Protein AF-A0A954Q0Z5-F1 (afdb_monomer)

Secondary structure (DSSP, 8-state):
---GGGS-HHHHHHHHHHHHHHHHHHHHHHHHHHHHHHHHHHHHHHHHHHHHHHHHHHHS--S------TTSPP----S-HHHHHHHHHHHHHHHHHHT--------------SPPTTSPP-----PPPHHHHEETTTEEPPPPPGGGS-------PPPPP----------EE-SS-GGG-EE-PPPPPPSSTT--S-HHHHHHHHIIIIIS---HHHHHHHHHTTT----HHHHHHHHHHHHHHHTTHHHHHHHHHHHHTT--

pLDDT: mean 81.32, std 13.27, range [44.66, 97.31]

Structure (mmCIF, N/CA/C/O backbone):
data_AF-A0A954Q0Z5-F1
#
_entry.id   AF-A0A954Q0Z5-F1
#
loop_
_atom_site.group_PDB
_atom_site.id
_atom_site.type_symbol
_atom_site.label_atom_id
_atom_site.label_alt_id
_atom_site.label_comp_id
_atom_site.label_asym_id
_atom_site.label_entity_id
_atom_site.label_seq_id
_atom_site.pdbx_PDB_ins_code
_atom_site.Cartn_x
_atom_site.Cartn_y
_atom_site.Cartn_z
_atom_site.occupancy
_atom_site.B_iso_or_equiv
_atom_site.auth_seq_id
_atom_site.auth_comp_id
_atom_site.auth_asym_id
_atom_site.auth_atom_id
_atom_site.pdbx_PDB_model_num
ATOM 1 N N . MET A 1 1 ? -46.431 0.137 89.970 1.00 46.44 1 MET A N 1
ATOM 2 C CA . MET A 1 1 ? -46.966 1.422 89.475 1.00 46.44 1 MET A CA 1
ATOM 3 C C . MET A 1 1 ? -47.945 1.911 90.521 1.00 46.44 1 MET A C 1
ATOM 5 O O . MET A 1 1 ? -48.854 1.167 90.852 1.00 46.44 1 MET A O 1
ATOM 9 N N . SER A 1 2 ? -47.680 3.059 91.136 1.00 52.06 2 SER A N 1
ATOM 10 C CA . SER A 1 2 ? -48.521 3.611 92.204 1.00 52.06 2 SER A CA 1
ATOM 11 C C . SER A 1 2 ? -49.832 4.137 91.615 1.00 52.06 2 SER A C 1
ATOM 13 O O . SER A 1 2 ? -49.794 4.813 90.587 1.00 52.06 2 SER A O 1
ATOM 15 N N . ASP A 1 3 ? -50.970 3.839 92.246 1.00 57.88 3 ASP A N 1
ATOM 16 C CA . ASP A 1 3 ? -52.286 4.293 91.782 1.00 57.88 3 ASP A CA 1
ATOM 17 C C . ASP A 1 3 ? -52.347 5.832 91.687 1.00 57.88 3 ASP A C 1
ATOM 19 O O . ASP A 1 3 ? -52.078 6.519 92.681 1.00 57.88 3 ASP A O 1
ATOM 23 N N . PRO A 1 4 ? -52.745 6.408 90.533 1.00 59.94 4 PRO A N 1
ATOM 24 C CA . PRO A 1 4 ? -52.727 7.857 90.299 1.00 59.94 4 PRO A CA 1
ATOM 25 C C . PRO A 1 4 ? -53.706 8.640 91.190 1.00 59.94 4 PRO A C 1
ATOM 27 O O . PRO A 1 4 ? -53.602 9.858 91.298 1.00 59.94 4 PRO A O 1
ATOM 30 N N . ALA A 1 5 ? -54.635 7.950 91.860 1.00 62.72 5 ALA A N 1
ATOM 31 C CA . ALA A 1 5 ? -55.682 8.541 92.691 1.00 62.72 5 ALA A CA 1
ATOM 32 C C . ALA A 1 5 ? -55.220 8.989 94.096 1.00 62.72 5 ALA A C 1
ATOM 34 O O . ALA A 1 5 ? -55.977 9.664 94.788 1.00 62.72 5 ALA A O 1
ATOM 35 N N . LYS A 1 6 ? -54.004 8.625 94.540 1.00 62.84 6 LYS A N 1
ATOM 36 C CA . LYS A 1 6 ? -53.485 8.922 95.899 1.00 62.84 6 LYS A CA 1
ATOM 37 C C . LYS A 1 6 ? -52.344 9.952 95.944 1.00 62.84 6 LYS A C 1
ATOM 39 O O . LYS A 1 6 ? -51.783 10.190 97.010 1.00 62.84 6 LYS A O 1
ATOM 44 N N . LEU A 1 7 ? -51.974 10.546 94.809 1.00 66.56 7 LEU A N 1
ATOM 45 C CA . LEU A 1 7 ? -50.828 11.457 94.686 1.00 66.56 7 LEU A CA 1
ATOM 46 C C . LEU A 1 7 ? -51.264 12.927 94.770 1.00 66.56 7 LEU A C 1
ATOM 48 O O . LEU A 1 7 ? -52.303 13.312 94.234 1.00 66.56 7 LEU A O 1
ATOM 52 N N . SER A 1 8 ? -50.458 13.771 95.421 1.00 75.75 8 SER A N 1
ATOM 53 C CA . SER A 1 8 ? -50.735 15.210 95.496 1.00 75.75 8 SER A CA 1
ATOM 54 C C . SER A 1 8 ? -50.561 15.879 94.122 1.00 75.75 8 SER A C 1
ATOM 56 O O . SER A 1 8 ? -49.784 15.422 93.281 1.00 75.75 8 SER A O 1
ATOM 58 N N . LYS A 1 9 ? -51.249 17.006 93.877 1.00 79.12 9 LYS A N 1
ATOM 59 C CA . LYS A 1 9 ? -51.190 17.749 92.597 1.00 79.12 9 LYS A CA 1
ATOM 60 C C . LYS A 1 9 ? -49.752 18.060 92.143 1.00 79.12 9 LYS A C 1
ATOM 62 O O . LYS A 1 9 ? -49.469 18.052 90.949 1.00 79.12 9 LYS A O 1
ATOM 67 N N . GLN A 1 10 ? -48.846 18.311 93.090 1.00 79.75 10 GLN A N 1
ATOM 68 C CA . GLN A 1 10 ? -47.430 18.580 92.821 1.00 79.75 10 GLN A CA 1
ATOM 69 C C . GLN A 1 10 ? -46.670 17.321 92.376 1.00 79.75 10 GLN A C 1
ATOM 71 O O . GLN A 1 10 ? -45.901 17.386 91.420 1.00 79.75 10 GLN A O 1
ATOM 76 N N . GLN A 1 11 ? -46.941 16.168 92.996 1.00 81.31 11 GLN A N 1
ATOM 77 C CA . GLN A 1 11 ? -46.337 14.884 92.620 1.00 81.31 11 GLN A CA 1
ATOM 78 C C . GLN A 1 11 ? -46.799 14.416 91.232 1.00 81.31 11 GLN A C 1
ATOM 80 O O . GLN A 1 11 ? -46.002 13.885 90.461 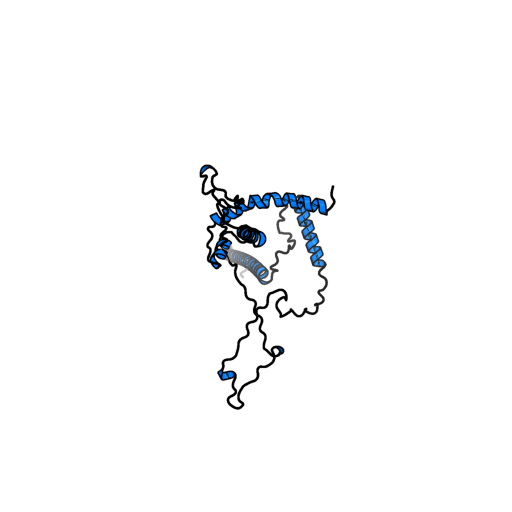1.00 81.31 11 GLN A O 1
ATOM 85 N N . LEU A 1 12 ? -48.066 14.666 90.879 1.00 80.88 12 LEU A N 1
ATOM 86 C CA . LEU A 1 12 ? -48.590 14.394 89.535 1.00 80.88 12 LEU A CA 1
ATOM 87 C C . LEU A 1 12 ? -47.923 15.276 88.468 1.00 80.88 12 LEU A C 1
ATOM 89 O O . LEU A 1 12 ? -47.550 14.776 87.410 1.00 80.88 12 LEU A O 1
ATOM 93 N N . LEU A 1 13 ? -47.717 16.567 88.752 1.00 85.44 13 LEU A N 1
ATOM 94 C CA . LEU A 1 13 ? -47.011 17.484 87.848 1.00 85.44 13 LEU A CA 1
ATOM 95 C C . LEU A 1 13 ? -45.561 17.056 87.598 1.00 85.44 13 LEU A C 1
ATOM 97 O O . LEU A 1 13 ? -45.078 17.157 86.472 1.00 85.44 13 LEU A O 1
ATOM 101 N N . GLU A 1 14 ? -44.864 16.574 88.623 1.00 86.31 14 GLU A N 1
ATOM 102 C CA . GLU A 1 14 ? -43.486 16.098 88.486 1.00 86.31 14 GLU A CA 1
ATOM 103 C C . GLU A 1 14 ? -43.401 14.792 87.678 1.00 86.31 14 GLU A C 1
ATOM 105 O O . GLU A 1 14 ? -42.521 14.643 86.833 1.00 86.31 14 GLU A O 1
ATOM 110 N N . LEU A 1 15 ? -44.359 13.878 87.866 1.00 87.44 15 LEU A N 1
ATOM 111 C CA . LEU A 1 15 ? -44.494 12.660 87.058 1.00 87.44 15 LEU A CA 1
ATOM 112 C C . LEU A 1 15 ? -44.755 12.969 85.581 1.00 87.44 15 LEU A C 1
ATOM 114 O O . LEU A 1 15 ? -44.135 12.361 84.711 1.00 87.44 15 LEU A O 1
ATOM 118 N N . VAL A 1 16 ? -45.636 13.933 85.295 1.00 88.38 16 VAL A N 1
ATOM 119 C CA . VAL A 1 16 ? -45.916 14.381 83.923 1.00 88.38 16 VAL A CA 1
ATOM 120 C C . VAL A 1 16 ? -44.675 15.010 83.290 1.00 88.38 16 VAL A C 1
ATOM 122 O O . VAL A 1 16 ? -44.385 14.729 82.132 1.00 88.38 16 VAL A O 1
ATOM 125 N N . LYS A 1 17 ? -43.894 15.801 84.038 1.00 89.31 17 LYS A N 1
ATOM 126 C CA . LYS A 1 17 ? -42.622 16.355 83.543 1.00 89.31 17 LYS A CA 1
ATOM 127 C C . LYS A 1 17 ? -41.617 15.257 83.193 1.00 89.31 17 LYS A C 1
ATOM 129 O O . LYS A 1 17 ? -41.128 15.250 82.070 1.00 89.31 17 LYS A O 1
ATOM 134 N N . LYS A 1 18 ? -41.405 14.284 84.087 1.00 89.12 18 LYS A N 1
ATOM 135 C CA . LYS A 1 18 ? -40.513 13.136 83.835 1.00 89.12 18 LYS A CA 1
ATOM 136 C C . LYS A 1 18 ? -40.960 12.326 82.618 1.00 89.12 18 LYS A C 1
ATOM 138 O O . LYS A 1 18 ? -40.146 11.987 81.769 1.00 89.12 18 LYS A O 1
ATOM 143 N N . LYS A 1 19 ? -42.267 12.082 82.474 1.00 88.75 19 LYS A N 1
ATOM 144 C CA . LYS A 1 19 ? -42.821 11.387 81.302 1.00 88.75 19 LYS A CA 1
ATOM 145 C C . LYS A 1 19 ? -42.676 12.186 80.008 1.00 88.75 19 LYS A C 1
ATOM 147 O O . LYS A 1 19 ? -42.385 11.595 78.976 1.00 88.75 19 LYS A O 1
ATOM 152 N N . ASN A 1 20 ? -42.835 13.506 80.049 1.00 91.44 20 ASN A N 1
ATOM 153 C CA . ASN A 1 20 ? -42.615 14.363 78.884 1.00 91.44 20 ASN A CA 1
ATOM 154 C C . ASN A 1 20 ? -41.134 14.409 78.480 1.00 91.44 20 ASN A C 1
ATOM 156 O O . ASN A 1 20 ? -40.833 14.440 77.291 1.00 91.44 20 ASN A O 1
ATOM 160 N N . GLU A 1 21 ? -40.216 14.375 79.447 1.00 91.69 21 GLU A N 1
ATOM 161 C CA . GLU A 1 21 ? -38.775 14.265 79.200 1.00 91.69 21 GLU A CA 1
ATOM 162 C C . GLU A 1 21 ? -38.415 12.903 78.583 1.00 91.69 21 GLU A C 1
ATOM 164 O O . GLU A 1 21 ? -37.727 12.864 77.564 1.00 91.69 21 GLU A O 1
ATOM 169 N N . GLU A 1 22 ? -38.949 11.797 79.117 1.00 91.25 22 GLU A N 1
ATOM 170 C CA . GLU A 1 22 ? -38.804 10.448 78.540 1.00 91.25 22 GLU A CA 1
ATOM 171 C C . GLU A 1 22 ? -39.365 10.370 77.107 1.00 91.25 22 GLU A C 1
ATOM 173 O O . GLU A 1 22 ? -38.708 9.846 76.206 1.00 91.25 22 GLU A O 1
ATOM 178 N N . LEU A 1 23 ? -40.552 10.939 76.861 1.00 92.19 23 LEU A N 1
ATOM 179 C CA . LEU A 1 23 ? -41.153 11.006 75.524 1.00 92.19 23 LEU A CA 1
ATOM 180 C C . LEU A 1 23 ? -40.315 11.857 74.565 1.00 92.19 23 LEU A C 1
ATOM 182 O O . LEU A 1 23 ? -40.148 11.487 73.405 1.00 92.19 23 LEU A O 1
ATOM 186 N N . ALA A 1 24 ? -39.755 12.974 75.030 1.00 91.56 24 ALA A N 1
ATOM 187 C CA . ALA A 1 24 ? -38.887 13.814 74.213 1.00 91.56 24 ALA A CA 1
ATOM 188 C C . ALA A 1 24 ? -37.586 13.096 73.822 1.00 91.56 24 ALA A C 1
ATOM 190 O O . ALA A 1 24 ? -37.101 13.293 72.707 1.00 91.56 24 ALA A O 1
ATOM 191 N N . LEU A 1 25 ? -37.028 12.260 74.704 1.00 92.69 25 LEU A N 1
ATOM 192 C CA . LEU A 1 25 ? -35.874 11.413 74.390 1.00 92.69 25 LEU A CA 1
ATOM 193 C C . LEU A 1 25 ? -36.244 10.335 73.361 1.00 92.69 25 LEU A C 1
ATOM 195 O O . LEU A 1 25 ? -35.589 10.247 72.326 1.00 92.69 25 LEU A O 1
ATOM 199 N N . SER A 1 26 ? -37.353 9.622 73.565 1.00 91.00 26 SER A N 1
ATOM 200 C CA . SER A 1 26 ? -37.828 8.600 72.620 1.00 91.00 26 SER A CA 1
ATOM 201 C C . SER A 1 26 ? -38.161 9.179 71.234 1.00 91.00 26 SER A C 1
ATOM 203 O O . SER A 1 26 ? -37.845 8.582 70.206 1.00 91.00 26 SER A O 1
ATOM 205 N N . HIS A 1 27 ? -38.731 10.387 71.163 1.00 92.00 27 HIS A N 1
ATOM 206 C CA . HIS A 1 27 ? -38.967 11.071 69.888 1.00 92.00 27 HIS A CA 1
ATOM 207 C C . HIS A 1 27 ? -37.672 11.469 69.170 1.00 92.00 27 HIS A C 1
ATOM 209 O O . HIS A 1 27 ? -37.639 11.440 67.938 1.00 92.00 27 HIS A O 1
ATOM 215 N N . LYS A 1 28 ? -36.611 11.822 69.909 1.00 92.75 28 LYS A N 1
ATOM 216 C CA . LYS A 1 28 ? -35.287 12.091 69.326 1.00 92.75 28 LYS A CA 1
ATOM 217 C C . LYS A 1 28 ? -34.660 10.816 68.767 1.00 92.75 28 LYS A C 1
ATOM 219 O O . LYS A 1 28 ? -34.148 10.853 67.654 1.00 92.75 28 LYS A O 1
ATOM 224 N N . GLU A 1 29 ? -34.753 9.703 69.489 1.00 93.00 29 GLU A N 1
ATOM 225 C CA . GLU A 1 29 ? -34.278 8.392 69.024 1.00 93.00 29 GLU A CA 1
ATOM 226 C C . GLU A 1 29 ? -35.026 7.947 67.758 1.00 93.00 29 GLU A C 1
ATOM 228 O O . GLU A 1 29 ? -34.404 7.633 66.747 1.00 93.00 29 GLU A O 1
ATOM 233 N N . LEU A 1 30 ? -36.360 8.053 67.745 1.00 93.94 30 LEU A N 1
ATOM 234 C CA . LEU A 1 30 ? -37.178 7.749 66.564 1.00 93.94 30 LEU A CA 1
ATOM 235 C C . LEU A 1 30 ? -36.864 8.650 65.362 1.00 93.94 30 LEU A C 1
ATOM 237 O O . LEU A 1 30 ? -36.993 8.216 64.216 1.00 93.94 30 LEU A O 1
ATOM 241 N N . ALA A 1 31 ? -36.496 9.912 65.589 1.00 93.25 31 ALA A N 1
ATOM 242 C CA . ALA A 1 31 ? -36.069 10.803 64.514 1.00 93.25 31 ALA A CA 1
ATOM 243 C C . ALA A 1 31 ? -34.726 10.345 63.922 1.00 93.25 31 ALA A C 1
ATOM 245 O O . ALA A 1 31 ? -34.614 10.215 62.704 1.00 93.25 31 ALA A O 1
ATOM 246 N N . GLN A 1 32 ? -33.758 10.004 64.778 1.00 94.00 32 GLN A N 1
ATOM 247 C CA . GLN A 1 32 ? -32.459 9.475 64.357 1.00 94.00 32 GLN A CA 1
ATOM 248 C C . GLN A 1 32 ? -32.605 8.162 63.578 1.00 94.00 32 GLN A C 1
ATOM 250 O O . GLN A 1 32 ? -32.023 8.015 62.505 1.00 94.00 32 GLN A O 1
ATOM 255 N N . GLU A 1 33 ? -33.436 7.231 64.052 1.00 94.19 33 GLU A N 1
ATOM 256 C CA . GLU A 1 33 ? -33.701 5.973 63.344 1.00 94.19 33 GLU A CA 1
ATOM 257 C C . GLU A 1 33 ? -34.369 6.190 61.982 1.00 94.19 33 GLU A C 1
ATOM 259 O O . GLU A 1 33 ? -34.062 5.490 61.013 1.00 94.19 33 GLU A O 1
ATOM 264 N N . LYS A 1 34 ? -35.276 7.166 61.866 1.00 95.00 34 LYS A N 1
ATOM 265 C CA . LYS A 1 34 ? -35.899 7.516 60.581 1.00 95.00 34 LYS A CA 1
ATOM 266 C C . LYS A 1 34 ? -34.886 8.080 59.596 1.00 95.00 34 LYS A C 1
ATOM 268 O O . LYS A 1 34 ? -34.942 7.729 58.418 1.00 95.00 34 LYS A O 1
ATOM 273 N N . ASP A 1 35 ? -33.967 8.915 60.062 1.00 94.75 35 ASP A N 1
ATOM 274 C CA . ASP A 1 35 ? -32.922 9.481 59.213 1.00 94.75 35 ASP A CA 1
ATOM 275 C C . ASP A 1 35 ? -31.931 8.402 58.756 1.00 94.75 35 ASP A C 1
ATOM 277 O O . ASP A 1 35 ? -31.594 8.341 57.573 1.00 94.75 35 ASP A O 1
ATOM 281 N N . ILE A 1 36 ? -31.559 7.470 59.639 1.00 95.56 36 ILE A N 1
ATOM 282 C CA . ILE A 1 36 ? -30.731 6.304 59.290 1.00 95.56 36 ILE A CA 1
ATOM 283 C C . ILE A 1 36 ? -31.441 5.418 58.256 1.00 95.56 36 ILE A C 1
ATOM 285 O O . ILE A 1 36 ? -30.837 5.029 57.256 1.00 95.56 36 ILE A O 1
ATOM 289 N N . ASN A 1 37 ? -32.734 5.140 58.440 1.00 96.19 37 ASN A N 1
ATOM 290 C CA . ASN A 1 37 ? -33.518 4.355 57.483 1.00 96.19 37 ASN A CA 1
ATOM 291 C C . ASN A 1 37 ? -33.639 5.039 56.115 1.00 96.19 37 ASN A C 1
ATOM 293 O O . ASN A 1 37 ? -33.575 4.367 55.086 1.00 96.19 37 ASN A O 1
ATOM 297 N N . ARG A 1 38 ? -33.767 6.371 56.078 1.00 95.56 38 ARG A N 1
ATOM 298 C CA . ARG A 1 38 ? -33.753 7.134 54.819 1.00 95.56 38 ARG A CA 1
ATOM 299 C C . ARG A 1 38 ? -32.412 7.005 54.103 1.00 95.56 38 ARG A C 1
ATOM 301 O O . ARG A 1 38 ? -32.394 6.672 52.921 1.00 95.56 38 ARG A O 1
ATOM 308 N N . GLN A 1 39 ? -31.306 7.178 54.824 1.00 95.56 39 GLN A N 1
ATOM 309 C CA . GLN A 1 39 ? -29.960 7.033 54.262 1.00 95.56 39 GLN A CA 1
ATOM 310 C C . GLN A 1 39 ? -29.694 5.611 53.753 1.00 95.56 39 GLN A C 1
ATOM 312 O O . GLN A 1 39 ? -29.085 5.427 52.699 1.00 95.56 39 GLN A O 1
ATOM 317 N N . LEU A 1 40 ? -30.160 4.591 54.478 1.00 96.69 40 LEU A N 1
ATOM 318 C CA . LEU A 1 40 ? -30.073 3.195 54.047 1.00 96.69 40 LEU A CA 1
ATOM 319 C C . LEU A 1 40 ? -30.890 2.942 52.776 1.00 96.69 40 LEU A C 1
ATOM 321 O O . LEU A 1 40 ? -30.384 2.307 51.853 1.00 96.69 40 LEU A O 1
ATOM 325 N N . ALA A 1 41 ? -32.113 3.470 52.693 1.00 96.62 41 ALA A N 1
ATOM 326 C CA . ALA A 1 41 ? -32.957 3.329 51.509 1.00 96.62 41 ALA A CA 1
ATOM 327 C C . ALA A 1 41 ? -32.347 4.013 50.272 1.00 96.62 41 ALA A C 1
ATOM 329 O O . ALA A 1 41 ? -32.413 3.474 49.168 1.00 96.62 41 ALA A O 1
ATOM 330 N N . GLU A 1 42 ? -31.719 5.178 50.444 1.00 96.12 42 GLU A N 1
ATOM 331 C CA . GLU A 1 42 ? -31.001 5.868 49.367 1.00 96.12 42 GLU A CA 1
ATOM 332 C C . GLU A 1 42 ? -29.796 5.064 48.877 1.00 96.12 42 GLU A C 1
ATOM 334 O O . GLU A 1 42 ? -29.655 4.852 47.670 1.00 96.12 42 GLU A O 1
ATOM 339 N N . LYS A 1 43 ? -28.976 4.547 49.800 1.00 96.38 43 LYS A N 1
ATOM 340 C CA . LYS A 1 43 ? -27.844 3.675 49.459 1.00 96.38 43 LYS A CA 1
ATOM 341 C C . LYS A 1 43 ? -28.302 2.407 48.750 1.00 96.38 43 LYS A C 1
ATOM 343 O O . LYS A 1 43 ? -27.683 2.010 47.771 1.00 96.38 43 LYS A O 1
ATOM 348 N N . TYR A 1 44 ? -29.401 1.801 49.197 1.00 97.31 44 TYR A N 1
ATOM 349 C CA . TYR A 1 44 ? -29.956 0.609 48.559 1.00 97.31 44 TYR A CA 1
ATOM 350 C C . TYR A 1 44 ? -30.370 0.886 47.110 1.00 97.31 44 TYR A C 1
ATOM 352 O O . TYR A 1 44 ? -29.985 0.146 46.211 1.00 97.31 44 TYR A O 1
ATOM 360 N N . ARG A 1 45 ? -31.061 2.007 46.857 1.00 96.12 45 ARG A N 1
ATOM 361 C CA . ARG A 1 45 ? -31.427 2.429 45.493 1.00 96.12 45 ARG A CA 1
ATOM 362 C C . ARG A 1 45 ? -30.211 2.709 44.612 1.00 96.12 45 ARG A C 1
ATOM 364 O O . ARG A 1 45 ? -30.261 2.444 43.415 1.00 96.12 45 ARG A O 1
ATOM 371 N N . GLN A 1 46 ? -29.147 3.289 45.167 1.00 95.94 46 GLN A N 1
ATOM 372 C CA . GLN A 1 46 ? -27.900 3.512 44.427 1.00 95.94 46 GLN A CA 1
ATOM 373 C C . GLN A 1 46 ? -27.257 2.177 44.042 1.00 95.94 46 GLN A C 1
ATOM 375 O O . GLN A 1 46 ? -26.970 1.957 42.867 1.00 95.94 46 GLN A O 1
ATOM 380 N N . LEU A 1 47 ? -27.138 1.259 45.003 1.00 96.75 47 LEU A N 1
ATOM 381 C CA . LEU A 1 47 ? -26.551 -0.062 44.790 1.00 96.75 47 LEU A CA 1
ATOM 382 C C . LEU A 1 47 ? -27.348 -0.897 43.778 1.00 96.75 47 LEU A C 1
ATOM 384 O O . LEU A 1 47 ? -26.768 -1.581 42.942 1.00 96.75 47 LEU A O 1
ATOM 388 N N . GLU A 1 48 ? -28.678 -0.821 43.824 1.00 96.25 48 GLU A N 1
ATOM 389 C CA . GLU A 1 48 ? -29.562 -1.507 42.880 1.00 96.25 48 GLU A CA 1
ATOM 390 C C . GLU A 1 48 ? -29.375 -0.987 41.446 1.00 96.25 48 GLU A C 1
ATOM 392 O O . GLU A 1 48 ? -29.278 -1.776 40.504 1.00 96.25 48 GLU A O 1
ATOM 397 N N . LYS A 1 49 ? -29.234 0.335 41.269 1.00 94.06 49 LYS A N 1
ATOM 398 C CA . LYS A 1 49 ? -28.935 0.939 39.961 1.00 94.06 49 LYS A CA 1
ATOM 399 C C . LYS A 1 49 ? -27.576 0.497 39.424 1.00 94.06 49 LYS A C 1
ATOM 401 O O . LYS A 1 49 ? -27.485 0.116 38.258 1.00 94.06 49 LYS A O 1
ATOM 406 N N . GLU A 1 50 ? -26.541 0.526 40.259 1.00 94.62 50 GLU A N 1
ATOM 407 C CA . GLU A 1 50 ? -25.194 0.078 39.884 1.00 94.62 50 GLU A CA 1
ATOM 408 C C . GLU A 1 50 ? -25.180 -1.412 39.524 1.00 94.62 50 GLU A C 1
ATOM 410 O O . GLU A 1 50 ? -24.595 -1.810 38.516 1.00 94.62 50 GLU A O 1
ATOM 415 N N . TYR A 1 51 ? -25.887 -2.239 40.298 1.00 94.94 51 TYR A N 1
ATOM 416 C CA . TYR A 1 51 ? -26.034 -3.663 40.018 1.00 94.94 51 TYR A CA 1
ATOM 417 C C . TYR A 1 51 ? -26.685 -3.909 38.654 1.00 94.94 51 TYR A C 1
ATOM 419 O O . TYR A 1 51 ? -26.163 -4.693 37.862 1.00 94.94 51 TYR A O 1
ATOM 427 N N . LEU A 1 52 ? -27.788 -3.220 38.346 1.00 90.25 52 LEU A N 1
ATOM 428 C CA . LEU A 1 52 ? -28.475 -3.354 37.059 1.00 90.25 52 LEU A CA 1
ATOM 429 C C . LEU A 1 52 ? -27.605 -2.889 35.883 1.00 90.25 52 LEU A C 1
ATOM 431 O O . LEU A 1 52 ? -27.599 -3.543 34.838 1.00 90.25 52 LEU A O 1
ATOM 435 N N . GLN A 1 53 ? -26.838 -1.807 36.051 1.00 87.06 53 GLN A N 1
ATOM 436 C CA . GLN A 1 53 ? -25.881 -1.344 35.041 1.00 87.06 53 GLN A CA 1
ATOM 437 C C . GLN A 1 53 ? -24.801 -2.397 34.773 1.00 87.06 53 GLN A C 1
ATOM 439 O O . GLN A 1 53 ? -24.627 -2.819 33.629 1.00 87.06 53 GLN A O 1
ATOM 444 N N . LEU A 1 54 ? -24.147 -2.906 35.820 1.00 90.94 54 LEU A N 1
ATOM 445 C CA . LEU A 1 54 ? -23.123 -3.948 35.697 1.00 90.94 54 LEU A CA 1
ATOM 446 C C . LEU A 1 54 ? -23.686 -5.255 35.127 1.00 90.94 54 LEU A C 1
ATOM 448 O O . LEU A 1 54 ? -23.020 -5.935 34.343 1.00 90.94 54 LEU A O 1
ATOM 452 N N . PHE A 1 55 ? -24.914 -5.618 35.500 1.00 89.88 55 PHE A N 1
ATOM 453 C CA . PHE A 1 55 ? -25.591 -6.788 34.956 1.00 89.88 55 PHE A CA 1
ATOM 454 C C . PHE A 1 55 ? -25.850 -6.620 33.454 1.00 89.88 55 PHE A C 1
ATOM 456 O O . PHE A 1 55 ? -25.575 -7.539 32.681 1.00 89.88 55 PHE A O 1
ATOM 463 N N . ARG A 1 56 ? -26.291 -5.434 33.015 1.00 82.31 56 ARG A N 1
ATOM 464 C CA . ARG A 1 56 ? -26.469 -5.106 31.592 1.00 82.31 56 ARG A CA 1
ATOM 465 C C . ARG A 1 56 ? -25.140 -5.084 30.833 1.00 82.31 56 ARG A C 1
ATOM 467 O O . ARG A 1 56 ? -25.092 -5.565 29.709 1.00 82.31 56 ARG A O 1
ATOM 474 N N . GLU A 1 57 ? -24.054 -4.603 31.425 1.00 79.81 57 GLU A N 1
ATOM 475 C CA . GLU A 1 57 ? -22.733 -4.623 30.781 1.00 79.81 57 GLU A CA 1
ATOM 476 C C . GLU A 1 57 ? -22.166 -6.041 30.625 1.00 79.81 57 GLU A C 1
ATOM 478 O O . GLU A 1 57 ? -21.605 -6.382 29.579 1.00 79.81 57 GLU A O 1
ATOM 483 N N . LYS A 1 58 ? -22.301 -6.882 31.662 1.00 84.69 58 LYS A N 1
ATOM 484 C CA . LYS A 1 58 ? -21.731 -8.240 31.669 1.00 84.69 58 LYS A CA 1
ATOM 485 C C . LYS A 1 58 ? -22.590 -9.262 30.938 1.00 84.69 58 LYS A C 1
ATOM 487 O O . LYS A 1 58 ? -22.047 -10.112 30.234 1.00 84.69 58 LYS A O 1
ATOM 492 N N . PHE A 1 59 ? -23.904 -9.202 31.132 1.00 82.62 59 PHE A N 1
ATOM 493 C CA . PHE A 1 59 ? -24.855 -10.205 30.649 1.00 82.62 59 PHE A CA 1
ATOM 494 C C . PHE A 1 59 ? -25.852 -9.651 29.628 1.00 82.62 59 PHE A C 1
ATOM 496 O O . PHE A 1 59 ? -26.587 -10.423 29.011 1.00 82.62 59 PHE A O 1
ATOM 503 N N . GLY A 1 60 ? -25.883 -8.334 29.416 1.00 72.50 60 GLY A N 1
ATOM 504 C CA . GLY A 1 60 ? -26.702 -7.731 28.376 1.00 72.50 60 GLY A CA 1
ATOM 505 C C . GLY A 1 60 ? -26.160 -8.019 26.981 1.00 72.50 60 GLY A C 1
ATOM 506 O O . GLY A 1 60 ? -24.974 -8.272 26.748 1.00 72.50 60 GLY A O 1
ATOM 507 N N . ARG A 1 61 ? -27.072 -7.997 26.012 1.00 65.12 61 ARG A N 1
ATOM 508 C CA . ARG A 1 61 ? -26.732 -8.191 24.605 1.00 65.12 61 ARG A CA 1
ATOM 509 C C . ARG A 1 61 ? -25.949 -6.968 24.120 1.00 65.12 61 ARG A C 1
ATOM 511 O O . ARG A 1 61 ? -26.466 -5.861 24.152 1.00 65.12 61 ARG A O 1
ATOM 518 N N . LYS A 1 62 ? -24.722 -7.180 23.633 1.00 63.78 62 LYS A N 1
ATOM 519 C CA . LYS A 1 62 ? -23.844 -6.128 23.074 1.00 63.78 62 LYS A CA 1
ATOM 520 C C . LYS A 1 62 ? -24.293 -5.592 21.708 1.00 63.78 62 LYS A C 1
ATOM 522 O O . LYS A 1 62 ? -23.613 -4.761 21.123 1.00 63.78 62 LYS A O 1
ATOM 527 N N . SER A 1 63 ? -25.388 -6.115 21.165 1.00 60.97 63 SER A N 1
ATOM 528 C CA . SER A 1 63 ? -25.975 -5.622 19.926 1.00 60.97 63 SER A CA 1
ATOM 529 C C . SER A 1 63 ? -26.909 -4.458 20.241 1.00 60.97 63 SER A C 1
ATOM 531 O O . SER A 1 63 ? -27.835 -4.650 21.029 1.00 60.97 63 SER A O 1
ATOM 533 N N . GLU A 1 64 ? -26.740 -3.323 19.564 1.00 52.16 64 GLU A N 1
ATOM 534 C CA . GLU A 1 64 ? -27.692 -2.197 19.498 1.00 52.16 64 GLU A CA 1
ATOM 535 C C . GLU A 1 64 ? -28.987 -2.586 18.753 1.00 52.16 64 GLU A C 1
ATOM 537 O O . GLU A 1 64 ? -29.515 -1.852 17.925 1.00 52.16 64 GLU A O 1
ATOM 542 N N . ARG A 1 65 ? -29.502 -3.797 18.989 1.00 56.34 65 ARG A N 1
ATOM 543 C CA . ARG A 1 65 ? -30.795 -4.207 18.452 1.00 56.34 65 ARG A CA 1
ATOM 544 C C . ARG A 1 65 ? -31.860 -3.520 19.286 1.00 56.34 65 ARG A C 1
ATOM 546 O O . ARG A 1 65 ? -31.922 -3.728 20.497 1.00 56.34 65 ARG A O 1
ATOM 553 N N . TYR A 1 66 ? -32.657 -2.710 18.603 1.00 52.84 66 TYR A N 1
ATOM 554 C CA . TYR A 1 66 ? -33.782 -1.974 19.151 1.00 52.84 66 TYR A CA 1
ATOM 555 C C . TYR A 1 66 ? -34.697 -2.919 19.938 1.00 52.84 66 TYR A C 1
ATOM 557 O O . TYR A 1 66 ? -35.293 -3.844 19.386 1.00 52.84 66 TYR A O 1
ATOM 565 N N . ILE A 1 67 ? -34.771 -2.702 21.246 1.00 56.75 67 ILE A N 1
ATOM 566 C CA . ILE A 1 67 ? -35.838 -3.227 22.089 1.00 56.75 67 ILE A CA 1
ATOM 567 C C . ILE A 1 67 ? -36.704 -2.007 22.357 1.00 56.75 67 ILE A C 1
ATOM 569 O O . ILE A 1 67 ? -36.183 -0.983 22.789 1.00 56.75 67 ILE A O 1
ATOM 573 N N . ALA A 1 68 ? -37.989 -2.091 22.025 1.00 57.50 68 ALA A N 1
ATOM 574 C CA . ALA A 1 68 ? -38.933 -1.011 22.264 1.00 57.50 68 ALA A CA 1
ATOM 575 C C . ALA A 1 68 ? -39.115 -0.825 23.781 1.00 57.50 68 ALA A C 1
ATOM 577 O O . ALA A 1 68 ? -40.011 -1.416 24.379 1.00 57.50 68 ALA A O 1
ATOM 578 N N . ASP A 1 69 ? -38.221 -0.057 24.404 1.00 60.84 69 ASP A N 1
ATOM 579 C CA . ASP A 1 69 ? -38.332 0.351 25.800 1.00 60.84 69 ASP A CA 1
ATOM 580 C C . ASP A 1 69 ? -39.372 1.484 25.891 1.00 60.84 69 ASP A C 1
ATOM 582 O O . ASP A 1 69 ? -39.214 2.505 25.214 1.00 60.84 69 ASP A O 1
ATOM 586 N N . PRO A 1 70 ? -40.440 1.340 26.698 1.00 68.44 70 PRO A N 1
ATOM 587 C CA . PRO A 1 70 ? -41.510 2.337 26.791 1.00 68.44 70 PRO A CA 1
ATOM 588 C C . PRO A 1 70 ? -41.054 3.674 27.401 1.00 68.44 70 PRO A C 1
ATOM 590 O O . PRO A 1 70 ? -41.682 4.696 27.139 1.00 68.44 70 PRO A O 1
ATOM 593 N N . ASP A 1 71 ? -39.947 3.682 28.150 1.00 70.44 71 ASP A N 1
ATOM 594 C CA . ASP A 1 71 ? -39.358 4.887 28.754 1.00 70.44 71 ASP A CA 1
ATOM 595 C C . ASP A 1 71 ? -38.301 5.570 27.860 1.00 70.44 71 ASP A C 1
ATOM 597 O O . ASP A 1 71 ? -37.755 6.618 28.218 1.00 70.44 71 ASP A O 1
ATOM 601 N N . GLN A 1 72 ? -37.973 4.996 26.697 1.00 68.88 72 GLN A N 1
ATOM 602 C CA . GLN A 1 72 ? -37.003 5.585 25.778 1.00 68.88 72 GLN A CA 1
ATOM 603 C C . GLN A 1 72 ? -37.688 6.638 24.896 1.00 68.88 72 GLN A C 1
ATOM 605 O O . GLN A 1 72 ? -38.577 6.313 24.107 1.00 68.88 72 GLN A O 1
ATOM 610 N N . LEU A 1 73 ? -37.251 7.903 24.990 1.00 66.94 73 LEU A N 1
ATOM 611 C CA . LEU A 1 73 ? -37.711 8.952 24.075 1.00 66.94 73 LEU A CA 1
ATOM 612 C C . LEU A 1 73 ? -37.420 8.532 22.630 1.00 66.94 73 LEU A C 1
ATOM 614 O O . LEU A 1 73 ? -36.266 8.325 22.246 1.00 66.94 73 LEU A O 1
ATOM 618 N N . ARG A 1 74 ? -38.479 8.425 21.827 1.00 64.44 74 ARG A N 1
ATOM 619 C CA . ARG A 1 74 ? -38.365 8.258 20.381 1.00 64.44 74 ARG A CA 1
ATOM 620 C C . ARG A 1 74 ? -37.945 9.592 19.774 1.00 64.44 74 ARG A C 1
ATOM 622 O O . ARG A 1 74 ? -38.550 10.622 20.063 1.00 64.44 74 ARG A O 1
ATOM 629 N N . LEU A 1 75 ? -36.902 9.563 18.951 1.00 68.25 75 LEU A N 1
ATOM 630 C CA . LEU A 1 75 ? -36.621 10.656 18.028 1.00 68.25 75 LEU A CA 1
ATOM 631 C C . LEU A 1 75 ? -37.714 10.617 16.959 1.00 68.25 75 LEU A C 1
ATOM 633 O O . LEU A 1 75 ? -37.764 9.681 16.164 1.00 68.25 75 LEU A O 1
ATOM 637 N N . ASP A 1 76 ? -38.627 11.582 17.016 1.00 70.94 76 ASP A N 1
ATOM 638 C CA . ASP A 1 76 ? -39.660 11.770 16.004 1.00 70.94 76 ASP A CA 1
ATOM 639 C C . ASP A 1 76 ? -39.046 12.536 14.828 1.00 70.94 76 ASP A C 1
ATOM 641 O O . ASP A 1 76 ? -38.788 13.738 14.918 1.00 70.94 76 ASP A O 1
ATOM 645 N N . PHE A 1 77 ? -38.727 11.812 13.755 1.00 65.88 77 PHE A N 1
ATOM 646 C CA . PHE A 1 77 ? -38.182 12.387 12.524 1.00 65.88 77 PHE A CA 1
ATOM 647 C C . PHE A 1 77 ? -39.283 12.917 11.581 1.00 65.88 77 PHE A C 1
ATOM 649 O O . PHE A 1 77 ? -38.967 13.389 10.488 1.00 65.88 77 PHE A O 1
ATOM 656 N N . GLY A 1 78 ? -40.554 12.893 12.008 1.00 72.75 78 GLY A N 1
ATOM 657 C CA . GLY A 1 78 ? -41.708 13.285 11.198 1.00 72.75 78 GLY A CA 1
ATOM 658 C C . GLY A 1 78 ? -41.985 12.340 10.021 1.00 72.75 78 GLY A C 1
ATOM 659 O O . GLY A 1 78 ? -41.265 11.368 9.797 1.00 72.75 78 GLY A O 1
ATOM 660 N N . ASP A 1 79 ? -43.017 12.663 9.236 1.00 71.19 79 ASP A N 1
ATOM 661 C CA . ASP A 1 79 ? -43.397 11.941 8.010 1.00 71.19 79 ASP A CA 1
ATOM 662 C C . ASP A 1 79 ? -42.558 12.429 6.815 1.00 71.19 79 ASP A C 1
ATOM 664 O O . ASP A 1 79 ? -43.053 13.080 5.894 1.00 71.19 79 ASP A O 1
ATOM 668 N N . THR A 1 80 ? -41.250 12.197 6.871 1.00 74.25 80 THR A N 1
ATOM 669 C CA . THR A 1 80 ? -40.348 12.429 5.734 1.00 74.25 80 THR A CA 1
ATOM 670 C C . THR A 1 80 ? -40.158 11.132 4.952 1.00 74.25 80 THR A C 1
ATOM 672 O O . THR A 1 80 ? -40.168 10.054 5.546 1.00 74.25 80 THR A O 1
ATOM 675 N N . ASP A 1 81 ? -39.970 11.218 3.632 1.00 70.81 81 ASP A N 1
ATOM 676 C CA . ASP A 1 81 ? -39.774 10.035 2.775 1.00 70.81 81 ASP A CA 1
ATOM 677 C C . ASP A 1 81 ? -38.592 9.169 3.272 1.00 70.81 81 ASP A C 1
ATOM 679 O O . ASP A 1 81 ? -38.692 7.946 3.333 1.00 70.81 81 ASP A O 1
ATOM 683 N N . ASP A 1 82 ? -37.527 9.805 3.779 1.00 69.25 82 ASP A N 1
ATOM 684 C CA . ASP A 1 82 ? -36.368 9.132 4.386 1.00 69.25 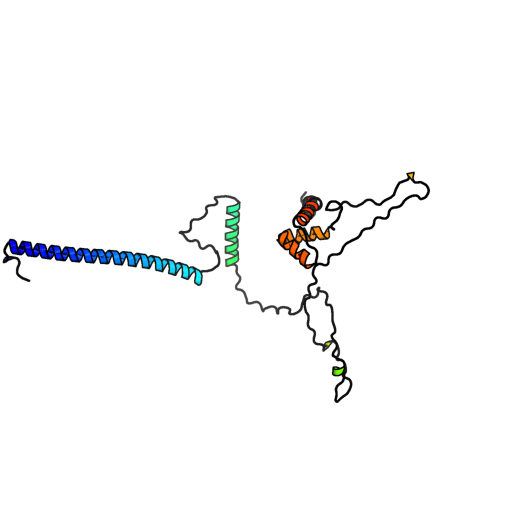82 ASP A CA 1
ATOM 685 C C . ASP A 1 82 ? -36.722 8.329 5.659 1.00 69.25 82 ASP A C 1
ATOM 687 O O . ASP A 1 82 ? -36.087 7.316 5.968 1.00 69.25 82 ASP A O 1
ATOM 691 N N . ALA A 1 83 ? -37.724 8.774 6.427 1.00 66.69 83 ALA A N 1
ATOM 692 C CA . ALA A 1 83 ? -38.185 8.093 7.636 1.00 66.69 83 ALA A CA 1
ATOM 693 C C . ALA A 1 83 ? -39.071 6.881 7.305 1.00 66.69 83 ALA A C 1
ATOM 695 O O . ALA A 1 83 ? -39.003 5.871 8.013 1.00 66.69 83 ALA A O 1
ATOM 696 N N . ALA A 1 84 ? -39.847 6.959 6.218 1.00 69.12 84 ALA A N 1
ATOM 697 C CA . ALA A 1 84 ? -40.621 5.837 5.691 1.00 69.12 84 ALA A CA 1
ATOM 698 C C . ALA A 1 84 ? -39.699 4.724 5.164 1.00 69.12 84 ALA A C 1
ATOM 700 O O . ALA A 1 84 ? -39.832 3.577 5.589 1.00 69.12 84 ALA A O 1
ATOM 701 N N . ASP A 1 85 ? -38.678 5.079 4.376 1.00 71.31 85 ASP A N 1
ATOM 702 C CA . ASP A 1 85 ? -37.670 4.131 3.879 1.00 71.31 85 ASP A CA 1
ATOM 703 C C . ASP A 1 85 ? -36.910 3.438 5.027 1.00 71.31 85 ASP A C 1
ATOM 705 O O . ASP A 1 85 ? -36.633 2.235 4.986 1.00 71.31 85 ASP A O 1
ATOM 709 N N . CYS A 1 86 ? -36.596 4.173 6.102 1.00 64.62 86 CYS A N 1
ATOM 710 C CA . CYS A 1 86 ? -35.961 3.590 7.285 1.00 64.62 86 CYS A CA 1
ATOM 711 C C . CYS A 1 86 ? -36.886 2.622 8.039 1.00 64.62 86 CYS A C 1
ATOM 713 O O . CYS A 1 86 ? -36.404 1.613 8.559 1.00 64.62 86 CYS A O 1
ATOM 715 N N . ALA A 1 87 ? -38.188 2.916 8.127 1.00 68.25 87 ALA A N 1
ATOM 716 C CA . ALA A 1 87 ? -39.172 2.032 8.752 1.00 68.25 87 ALA A CA 1
ATOM 717 C C . ALA A 1 87 ? -39.373 0.741 7.944 1.00 68.25 87 ALA A C 1
ATOM 719 O O . ALA A 1 87 ? -39.385 -0.345 8.533 1.00 68.25 87 ALA A O 1
ATOM 720 N N . ASP A 1 88 ? -39.442 0.850 6.618 1.00 72.88 88 ASP A N 1
ATOM 721 C CA . ASP A 1 88 ? -39.564 -0.292 5.712 1.00 72.88 88 ASP A CA 1
ATOM 722 C C . ASP A 1 88 ? -38.311 -1.176 5.756 1.00 72.88 88 ASP A C 1
ATOM 724 O O . ASP A 1 88 ? -38.420 -2.393 5.919 1.00 72.88 88 ASP A O 1
ATOM 728 N N . GLY A 1 89 ? -37.112 -0.580 5.766 1.00 69.88 89 GLY A N 1
ATOM 729 C CA . GLY A 1 89 ? -35.859 -1.322 5.949 1.00 69.88 89 GLY A CA 1
ATOM 730 C C . GLY A 1 89 ? -35.761 -2.033 7.308 1.00 69.88 89 GLY A C 1
ATOM 731 O O . GLY A 1 89 ? -35.164 -3.106 7.419 1.00 69.88 89 GLY A O 1
ATOM 732 N N . LEU A 1 90 ? -36.379 -1.478 8.357 1.00 67.81 90 LEU A N 1
ATOM 733 C CA . LEU A 1 90 ? -36.455 -2.116 9.675 1.00 67.81 90 LEU A CA 1
ATOM 734 C C . LEU A 1 90 ? -37.430 -3.299 9.677 1.00 67.81 90 LEU A C 1
ATOM 736 O O . LEU A 1 90 ? -37.132 -4.328 10.287 1.00 67.81 90 LEU A O 1
ATOM 740 N N . ALA A 1 91 ? -38.570 -3.169 8.995 1.00 68.69 91 ALA A N 1
ATOM 741 C CA . ALA A 1 91 ? -39.537 -4.249 8.824 1.00 68.69 91 ALA A CA 1
ATOM 742 C C . ALA A 1 91 ? -38.943 -5.401 7.997 1.00 68.69 91 ALA A C 1
ATOM 744 O O . ALA A 1 91 ? -39.036 -6.559 8.406 1.00 68.69 91 ALA A O 1
ATOM 745 N N . GLU A 1 92 ? -38.243 -5.085 6.907 1.00 67.75 92 GLU A N 1
ATOM 746 C CA . GLU A 1 92 ? -37.567 -6.061 6.049 1.00 67.75 92 GLU A CA 1
ATOM 747 C C . GLU A 1 92 ? -36.451 -6.800 6.808 1.00 67.75 92 GLU A C 1
ATOM 749 O O . GLU A 1 92 ? -36.372 -8.026 6.762 1.00 67.75 92 GLU A O 1
ATOM 754 N N . ALA A 1 93 ? -35.664 -6.096 7.632 1.00 60.22 93 ALA A N 1
ATOM 755 C CA . ALA A 1 93 ? -34.650 -6.716 8.490 1.00 60.22 93 ALA A CA 1
ATOM 756 C C . ALA A 1 93 ? -35.239 -7.622 9.594 1.00 60.22 93 ALA A C 1
ATOM 758 O O . ALA A 1 93 ? -34.575 -8.555 10.065 1.00 60.22 93 ALA A O 1
ATOM 759 N N . VAL A 1 94 ? -36.469 -7.356 10.049 1.00 64.50 94 VAL A N 1
ATOM 760 C CA . VAL A 1 94 ? -37.187 -8.205 11.015 1.00 64.50 94 VAL A CA 1
ATOM 761 C C . VAL A 1 94 ? -37.754 -9.450 10.331 1.00 64.50 94 VAL A C 1
ATOM 763 O O . VAL A 1 94 ? -37.612 -10.545 10.880 1.00 64.50 94 VAL A O 1
ATOM 766 N N . GLU A 1 95 ? -38.331 -9.306 9.138 1.00 62.38 95 GLU A N 1
ATOM 767 C CA . GLU A 1 95 ? -38.791 -10.412 8.284 1.00 62.38 95 GLU A CA 1
ATOM 768 C C . GLU A 1 95 ? -37.624 -11.346 7.916 1.00 62.38 95 GLU A C 1
ATOM 770 O O . GLU A 1 95 ? -37.692 -12.558 8.139 1.00 62.38 95 GLU A O 1
ATOM 775 N N . GLU A 1 96 ? -36.492 -10.791 7.473 1.00 58.94 96 GLU A N 1
ATOM 776 C CA . GLU A 1 96 ? -35.283 -11.543 7.111 1.00 58.94 96 GLU A CA 1
ATOM 777 C C . GLU A 1 96 ? -34.684 -12.295 8.320 1.00 58.94 96 GLU A C 1
ATOM 779 O O . GLU A 1 96 ? -34.141 -13.396 8.191 1.00 58.94 96 GLU A O 1
ATOM 784 N N . ALA A 1 97 ? -34.849 -11.754 9.534 1.00 58.81 97 ALA A N 1
ATOM 785 C CA . ALA A 1 97 ? -34.434 -12.402 10.778 1.00 58.81 97 ALA A CA 1
ATOM 786 C C . ALA A 1 97 ? -35.396 -13.505 11.264 1.00 58.81 97 ALA A C 1
ATOM 788 O O . ALA A 1 97 ? -34.961 -14.412 11.978 1.00 58.81 97 ALA A O 1
ATOM 789 N N . GLN A 1 98 ? -36.683 -13.450 10.911 1.00 58.75 98 GLN A N 1
ATOM 790 C CA . GLN A 1 98 ? -37.637 -14.536 11.176 1.00 58.75 98 GLN A CA 1
ATOM 791 C C . GLN A 1 98 ? -37.504 -15.666 10.148 1.00 58.75 98 GLN A C 1
ATOM 793 O O . GLN A 1 98 ? -37.701 -16.836 10.479 1.00 58.75 98 GLN A O 1
ATOM 798 N N . LEU A 1 99 ? -37.069 -15.329 8.934 1.00 54.50 99 LEU A N 1
ATOM 799 C CA . LEU A 1 99 ? -36.768 -16.245 7.838 1.00 54.50 99 LEU A CA 1
ATOM 800 C C . LEU A 1 99 ? -35.399 -16.925 7.950 1.00 54.50 99 LEU A C 1
ATOM 802 O O . LEU A 1 99 ? -34.922 -17.442 6.947 1.00 54.50 99 LEU A O 1
ATOM 806 N N . ILE A 1 100 ? -34.752 -16.983 9.121 1.00 52.19 100 ILE A N 1
ATOM 807 C CA . ILE A 1 100 ? -33.521 -17.775 9.276 1.00 52.19 100 ILE A CA 1
ATOM 808 C C . ILE A 1 100 ? -33.915 -19.253 9.132 1.00 52.19 100 ILE A C 1
ATOM 810 O O . ILE A 1 100 ? -34.467 -19.827 10.079 1.00 52.19 100 ILE A O 1
ATOM 814 N N . PRO A 1 101 ? -33.648 -19.911 7.984 1.00 57.09 101 PRO A N 1
ATOM 815 C CA . PRO A 1 101 ? -33.962 -21.319 7.860 1.00 57.09 101 PRO A CA 1
ATOM 816 C C . PRO A 1 101 ? -33.106 -22.043 8.893 1.00 57.09 101 PRO A C 1
ATOM 818 O O . PRO A 1 101 ? -31.918 -21.739 9.036 1.00 57.09 101 PRO A O 1
ATOM 821 N N . ALA A 1 102 ? -33.704 -22.985 9.629 1.00 55.03 102 ALA A N 1
ATOM 822 C CA . ALA A 1 102 ? -32.981 -23.846 10.554 1.00 55.03 102 ALA A CA 1
ATOM 823 C C . ALA A 1 102 ? -31.732 -24.361 9.835 1.00 55.03 102 ALA A C 1
ATOM 825 O O . ALA A 1 102 ? -31.837 -25.153 8.898 1.00 55.03 102 ALA A O 1
ATOM 826 N N . HIS A 1 103 ? -30.560 -23.831 10.201 1.00 55.22 103 HIS A N 1
ATOM 827 C CA . HIS A 1 103 ? -29.326 -24.133 9.501 1.00 55.22 103 HIS A CA 1
ATOM 828 C C . HIS A 1 103 ? -29.067 -25.631 9.655 1.00 55.22 103 HIS A C 1
ATOM 830 O O . HIS A 1 103 ? -28.487 -26.082 10.644 1.00 55.22 103 HIS A O 1
ATOM 836 N N . THR A 1 104 ? -29.468 -26.424 8.660 1.00 56.78 104 THR A N 1
ATOM 837 C CA . THR A 1 104 ? -28.914 -27.753 8.458 1.00 56.78 104 THR A CA 1
ATOM 838 C C . THR A 1 104 ? -27.423 -27.523 8.380 1.00 56.78 104 THR A C 1
ATOM 840 O O . THR A 1 104 ? -26.959 -26.788 7.504 1.00 56.78 104 THR A O 1
ATOM 843 N N . ARG A 1 105 ? -26.689 -28.058 9.355 1.00 55.19 105 ARG A N 1
ATOM 844 C CA . ARG A 1 105 ? -25.241 -27.921 9.462 1.00 55.19 105 ARG A CA 1
ATOM 845 C C . ARG A 1 105 ? -24.642 -28.545 8.207 1.00 55.19 105 ARG A C 1
ATOM 847 O O . ARG A 1 105 ? -24.366 -29.742 8.174 1.00 55.19 105 ARG A O 1
ATOM 854 N N . GLY A 1 106 ? -24.525 -27.745 7.148 1.00 59.66 106 GLY A N 1
ATOM 855 C CA . GLY A 1 106 ? -24.008 -28.178 5.866 1.00 59.66 106 GLY A CA 1
ATOM 856 C C . GLY A 1 106 ? -22.661 -28.819 6.131 1.00 59.66 106 GLY A C 1
ATOM 857 O O . GLY A 1 106 ? -21.858 -28.264 6.890 1.00 59.66 106 GLY A O 1
ATOM 858 N N . LYS A 1 107 ? -22.438 -30.017 5.576 1.00 61.34 107 LYS A N 1
ATOM 859 C CA . LYS A 1 107 ? -21.135 -30.684 5.639 1.00 61.34 107 LYS A CA 1
ATOM 860 C C . LYS A 1 107 ? -20.088 -29.623 5.329 1.00 61.34 107 LYS A C 1
ATOM 862 O O . LYS A 1 107 ? -20.103 -29.065 4.233 1.00 61.34 107 LYS A O 1
ATOM 867 N N . ARG A 1 108 ? -19.250 -29.288 6.321 1.00 58.94 108 ARG A N 1
ATOM 868 C CA . ARG A 1 108 ? -18.180 -28.295 6.177 1.00 58.94 108 ARG A CA 1
ATOM 869 C C . ARG A 1 108 ? -17.437 -28.653 4.896 1.00 58.94 108 ARG A C 1
ATOM 871 O O . ARG A 1 108 ? -16.771 -29.688 4.859 1.00 58.94 108 ARG A O 1
ATOM 878 N N . LYS A 1 109 ? -17.588 -27.836 3.846 1.00 63.66 109 LYS A N 1
ATOM 879 C CA . LYS A 1 109 ? -16.764 -27.962 2.645 1.00 63.66 109 LYS A CA 1
ATOM 880 C C . LYS A 1 109 ? -15.328 -27.945 3.151 1.00 63.66 109 LYS A C 1
ATOM 882 O O . LYS A 1 109 ? -14.953 -27.020 3.877 1.00 63.66 109 LYS A O 1
ATOM 887 N N . LYS A 1 110 ? -14.580 -29.019 2.881 1.00 62.66 110 LYS A N 1
ATOM 888 C CA . LYS A 1 110 ? -13.162 -29.096 3.236 1.00 62.66 110 LYS A CA 1
ATOM 889 C C . LYS A 1 110 ? -12.529 -27.833 2.662 1.00 62.66 110 LYS A C 1
ATOM 891 O O . LYS A 1 110 ? -12.602 -27.620 1.454 1.00 62.66 110 LYS A O 1
ATOM 896 N N . LYS A 1 111 ? -12.040 -26.947 3.533 1.00 62.59 111 LYS A N 1
ATOM 897 C CA . LYS A 1 111 ? -11.365 -25.726 3.095 1.00 62.59 111 LYS A CA 1
ATOM 898 C C . LYS A 1 111 ? -10.218 -26.184 2.201 1.00 62.59 111 LYS A C 1
ATOM 900 O O . LYS A 1 111 ? -9.430 -27.018 2.640 1.00 62.59 111 LYS A O 1
ATOM 905 N N . ALA A 1 112 ? -10.186 -25.713 0.957 1.00 62.34 112 ALA A N 1
ATOM 906 C CA . ALA A 1 112 ? -9.063 -25.981 0.076 1.00 62.34 112 ALA A CA 1
ATOM 907 C C . ALA A 1 112 ? -7.803 -25.472 0.784 1.00 62.34 112 ALA A C 1
ATOM 909 O O . ALA A 1 112 ? -7.727 -24.303 1.157 1.00 62.34 112 ALA A O 1
ATOM 910 N N . THR A 1 113 ? -6.872 -26.378 1.062 1.00 69.88 113 THR A N 1
ATOM 911 C CA . THR A 1 113 ? -5.599 -26.069 1.722 1.00 69.88 113 THR A CA 1
ATOM 912 C C . THR A 1 113 ? -4.569 -25.501 0.746 1.00 69.88 113 THR A C 1
ATOM 914 O O . THR A 1 113 ? -3.547 -24.994 1.189 1.00 69.88 113 THR A O 1
ATOM 917 N N . SER A 1 114 ? -4.835 -25.573 -0.561 1.00 82.19 114 SER A N 1
ATOM 918 C CA . SER A 1 114 ? -3.963 -25.093 -1.635 1.00 82.19 114 SER A CA 1
ATOM 919 C C . SER A 1 114 ? -4.283 -23.657 -2.047 1.00 82.19 114 SER A C 1
ATOM 921 O O . SER A 1 114 ? -5.448 -23.244 -2.042 1.00 82.19 114 SER A O 1
ATOM 923 N N . PHE A 1 115 ? -3.267 -22.917 -2.494 1.00 87.81 115 PHE A N 1
ATOM 924 C CA . PHE A 1 115 ? -3.476 -21.587 -3.064 1.00 87.81 115 PHE A CA 1
ATOM 925 C C . PHE A 1 115 ? -4.225 -21.652 -4.413 1.00 87.81 115 PHE A C 1
ATOM 927 O O . PHE A 1 115 ? -4.157 -22.666 -5.119 1.00 87.81 115 PHE A O 1
ATOM 934 N N . PRO A 1 116 ? -4.950 -20.582 -4.799 1.00 89.12 116 PRO A N 1
ATOM 935 C CA . PRO A 1 116 ? -5.645 -20.514 -6.083 1.00 89.12 116 PRO A CA 1
ATOM 936 C C . PRO A 1 116 ? -4.742 -20.788 -7.294 1.00 89.12 116 PRO A C 1
ATOM 938 O O . PRO A 1 116 ? -3.612 -20.310 -7.364 1.00 89.12 116 PRO A O 1
ATOM 941 N N . ALA A 1 117 ? -5.266 -21.524 -8.280 1.00 87.81 117 ALA A N 1
ATOM 942 C CA . ALA A 1 117 ? -4.488 -22.004 -9.426 1.00 87.81 117 ALA A CA 1
ATOM 943 C C . ALA A 1 117 ? -3.997 -20.904 -10.385 1.00 87.81 117 ALA A C 1
ATOM 945 O O . ALA A 1 117 ? -3.043 -21.134 -11.117 1.00 87.81 117 ALA A O 1
ATOM 946 N N . HIS A 1 118 ? -4.627 -19.727 -10.375 1.00 89.50 118 HIS A N 1
ATOM 947 C CA . HIS A 1 118 ? -4.266 -18.603 -11.244 1.00 89.50 118 HIS A CA 1
ATOM 948 C C . HIS A 1 118 ? -3.028 -17.832 -10.767 1.00 89.50 118 HIS A C 1
ATOM 950 O O . HIS A 1 118 ? -2.511 -17.000 -11.511 1.00 89.50 118 HIS A O 1
ATOM 956 N N . PHE A 1 119 ? -2.559 -18.062 -9.536 1.00 89.00 119 PHE A N 1
ATOM 957 C CA . PHE A 1 119 ? -1.318 -17.446 -9.086 1.00 89.00 119 PHE A CA 1
ATOM 958 C C . PHE A 1 119 ? -0.113 -18.126 -9.748 1.00 89.00 119 PHE A C 1
ATOM 960 O O . PHE A 1 119 ? -0.052 -19.359 -9.779 1.00 89.00 119 PHE A O 1
ATOM 967 N N . PRO A 1 120 ? 0.867 -17.352 -10.248 1.00 89.44 120 PRO A N 1
ATOM 968 C CA . PRO A 1 120 ? 2.070 -17.922 -10.834 1.00 89.44 120 PRO A CA 1
ATOM 969 C C . PRO A 1 120 ? 2.873 -18.664 -9.756 1.00 89.44 120 PRO A C 1
ATOM 971 O O . PRO A 1 120 ? 3.244 -18.080 -8.735 1.00 89.44 120 PRO A O 1
ATOM 974 N N . ARG A 1 121 ? 3.149 -19.952 -9.986 1.00 90.94 121 ARG A N 1
ATOM 975 C CA . ARG A 1 121 ? 4.038 -20.762 -9.144 1.00 90.94 121 ARG A CA 1
ATOM 976 C C . ARG A 1 121 ? 5.463 -20.616 -9.660 1.00 90.94 121 ARG A C 1
ATOM 978 O O . ARG A 1 121 ? 5.728 -20.877 -10.828 1.00 90.94 121 ARG A O 1
ATOM 985 N N . ILE A 1 122 ? 6.360 -20.154 -8.796 1.00 89.88 122 ILE A N 1
ATOM 986 C CA . ILE A 1 122 ? 7.793 -20.074 -9.082 1.00 89.88 122 ILE A CA 1
ATOM 987 C C . ILE A 1 122 ? 8.456 -21.181 -8.271 1.00 89.88 122 ILE A C 1
ATOM 989 O O . ILE A 1 122 ? 8.451 -21.128 -7.040 1.00 89.88 122 ILE A O 1
ATOM 993 N N . GLU A 1 123 ? 8.993 -22.182 -8.958 1.00 88.94 123 GLU A N 1
ATOM 994 C CA . GLU A 1 123 ? 9.653 -23.323 -8.330 1.00 88.94 123 GLU A CA 1
ATOM 995 C C . GLU A 1 123 ? 11.113 -22.989 -8.024 1.00 88.94 123 GLU A C 1
ATOM 997 O O . GLU A 1 123 ? 11.839 -22.429 -8.847 1.00 88.94 123 GLU A O 1
ATOM 1002 N N . LYS A 1 124 ? 11.540 -23.312 -6.804 1.00 90.12 124 LYS A N 1
ATOM 1003 C CA . LYS A 1 124 ? 12.935 -23.225 -6.380 1.00 90.12 124 LYS A CA 1
ATOM 1004 C C . LYS A 1 124 ? 13.330 -24.576 -5.804 1.00 90.12 124 LYS A C 1
ATOM 1006 O O . LYS A 1 124 ? 13.012 -24.859 -4.650 1.00 90.12 124 LYS A O 1
ATOM 1011 N N . VAL A 1 125 ? 14.012 -25.381 -6.611 1.00 90.00 125 VAL A N 1
ATOM 1012 C CA . VAL A 1 125 ? 14.604 -26.645 -6.164 1.00 90.00 125 VAL A CA 1
ATOM 1013 C C . VAL A 1 125 ? 15.814 -26.319 -5.288 1.00 90.00 125 VAL A C 1
ATOM 1015 O O . VAL A 1 125 ? 16.631 -25.462 -5.634 1.00 90.00 125 VAL A O 1
ATOM 1018 N N . VAL A 1 126 ? 15.874 -26.928 -4.106 1.00 88.81 126 VAL A N 1
ATOM 1019 C CA . VAL A 1 126 ? 16.996 -26.792 -3.172 1.00 88.81 126 VAL A CA 1
ATOM 1020 C C . VAL A 1 126 ? 17.689 -28.141 -3.112 1.00 88.81 126 VAL A C 1
ATOM 1022 O O . VAL A 1 126 ? 17.110 -29.100 -2.609 1.00 88.81 126 VAL A O 1
ATOM 1025 N N . ASP A 1 127 ? 18.915 -28.191 -3.624 1.00 87.19 127 ASP A N 1
ATOM 1026 C CA . ASP A 1 127 ? 19.733 -29.396 -3.580 1.00 87.19 127 ASP A CA 1
ATOM 1027 C C . ASP A 1 127 ? 20.349 -29.603 -2.198 1.00 87.19 127 ASP A C 1
ATOM 1029 O O . ASP A 1 127 ? 20.593 -28.661 -1.438 1.00 87.19 127 ASP A O 1
ATOM 1033 N N . VAL A 1 128 ? 20.630 -30.866 -1.899 1.00 86.25 128 VAL A N 1
ATOM 1034 C CA . VAL A 1 128 ? 21.349 -31.271 -0.695 1.00 86.25 128 VAL A CA 1
ATOM 1035 C C . VAL A 1 128 ? 22.849 -30.977 -0.851 1.00 86.25 128 VAL A C 1
ATOM 1037 O O . VAL A 1 128 ? 23.386 -31.016 -1.963 1.00 86.25 128 VAL A O 1
ATOM 1040 N N . GLU A 1 129 ? 23.531 -30.695 0.262 1.00 87.25 129 GLU A N 1
ATOM 1041 C CA . GLU A 1 129 ? 24.991 -30.546 0.318 1.00 87.25 129 GLU A CA 1
ATOM 1042 C C . GLU A 1 129 ? 25.713 -31.765 -0.292 1.00 87.25 129 GLU A C 1
ATOM 1044 O O . GLU A 1 129 ? 25.218 -32.891 -0.175 1.00 87.25 129 GLU A O 1
ATOM 1049 N N . PRO A 1 130 ? 26.882 -31.575 -0.937 1.00 80.44 130 PRO A N 1
ATOM 1050 C CA . PRO A 1 130 ? 27.563 -32.638 -1.682 1.00 80.44 130 PRO A CA 1
ATOM 1051 C C . PRO A 1 130 ? 27.915 -33.849 -0.808 1.00 80.44 130 PRO A C 1
ATOM 1053 O O . PRO A 1 130 ? 27.777 -34.979 -1.259 1.00 80.44 130 PRO A O 1
ATOM 1056 N N . GLU A 1 131 ? 28.258 -33.632 0.463 1.00 79.50 131 GLU A N 1
ATOM 1057 C CA . GLU A 1 131 ? 28.576 -34.698 1.426 1.00 79.50 131 GLU A CA 1
ATOM 1058 C C . GLU A 1 131 ? 27.390 -35.631 1.710 1.00 79.50 131 GLU A C 1
ATOM 1060 O O . GLU A 1 131 ? 27.573 -36.781 2.089 1.00 79.50 131 GLU A O 1
ATOM 1065 N N . GLN A 1 132 ? 26.159 -35.155 1.514 1.00 80.31 132 GLN A N 1
ATOM 1066 C CA . GLN A 1 132 ? 24.945 -35.939 1.744 1.00 80.31 132 GLN A CA 1
ATOM 1067 C C . GLN A 1 132 ? 24.467 -36.669 0.482 1.00 80.31 132 GLN A C 1
ATOM 1069 O O . GLN A 1 132 ? 23.545 -37.489 0.574 1.00 80.31 132 GLN A O 1
ATOM 1074 N N . LYS A 1 133 ? 25.069 -36.376 -0.680 1.00 82.88 133 LYS A N 1
ATOM 1075 C CA . LYS A 1 133 ? 24.830 -37.100 -1.938 1.00 82.88 133 LYS A CA 1
ATOM 1076 C C . LYS A 1 133 ? 25.536 -38.452 -1.953 1.00 82.88 133 LYS A C 1
ATOM 1078 O O . LYS A 1 133 ? 25.096 -39.354 -2.655 1.00 82.88 133 LYS A O 1
ATOM 1083 N N . GLU A 1 134 ? 26.563 -38.623 -1.129 1.00 82.62 134 GLU A N 1
ATOM 1084 C CA . GLU A 1 134 ? 27.269 -39.886 -0.955 1.00 82.62 134 GLU A CA 1
ATOM 1085 C C . GLU A 1 134 ? 26.910 -40.510 0.400 1.00 82.62 134 GLU A C 1
ATOM 1087 O O . GLU A 1 134 ? 26.895 -39.866 1.447 1.00 82.62 134 GLU A O 1
ATOM 1092 N N . CYS A 1 135 ? 26.562 -41.791 0.390 1.00 82.75 135 CYS A N 1
ATOM 1093 C CA . CYS A 1 135 ? 26.388 -42.588 1.590 1.00 82.75 135 CYS A CA 1
ATOM 1094 C C . CYS A 1 135 ? 27.746 -43.184 1.993 1.00 82.75 135 CYS A C 1
ATOM 1096 O O . CYS A 1 135 ? 28.356 -43.874 1.174 1.00 82.75 135 CYS A O 1
ATOM 1098 N N . PRO A 1 136 ? 28.190 -43.018 3.254 1.00 78.38 136 PRO A N 1
ATOM 1099 C CA . PRO A 1 136 ? 29.499 -43.502 3.702 1.00 78.38 136 PRO A CA 1
ATOM 1100 C C . PRO A 1 136 ? 29.660 -45.029 3.626 1.00 78.38 136 PRO A C 1
ATOM 1102 O O . PRO A 1 136 ? 30.783 -45.519 3.638 1.00 78.38 136 PRO A O 1
ATOM 1105 N N . GLU A 1 137 ? 28.558 -45.781 3.540 1.00 79.62 137 GLU A N 1
ATOM 1106 C CA . GLU A 1 137 ? 28.577 -47.248 3.487 1.00 79.62 137 GLU A CA 1
ATOM 1107 C C . GLU A 1 137 ? 28.308 -47.831 2.091 1.00 79.62 137 GLU A C 1
ATOM 1109 O O . GLU A 1 137 ? 28.769 -48.929 1.793 1.00 79.62 137 GLU A O 1
ATOM 1114 N N . HIS A 1 138 ? 27.571 -47.119 1.231 1.00 76.75 138 HIS A N 1
ATOM 1115 C CA . HIS A 1 138 ? 27.012 -47.690 -0.005 1.00 76.75 138 HIS A CA 1
ATOM 1116 C C . HIS A 1 138 ? 27.311 -46.872 -1.275 1.00 76.75 138 HIS A C 1
ATOM 1118 O O . HIS A 1 138 ? 26.893 -47.272 -2.358 1.00 76.75 138 HIS A O 1
ATOM 1124 N N . GLY A 1 139 ? 28.050 -45.760 -1.169 1.00 81.25 139 GLY A N 1
ATOM 1125 C CA . GLY A 1 139 ? 28.420 -44.920 -2.314 1.00 81.25 139 GLY A CA 1
ATOM 1126 C C . GLY A 1 139 ? 27.354 -43.884 -2.686 1.00 81.25 139 GLY A C 1
ATOM 1127 O O . GLY A 1 139 ? 26.626 -43.398 -1.823 1.00 81.25 139 GLY A O 1
ATOM 1128 N N . GLU A 1 140 ? 27.283 -43.501 -3.960 1.00 85.00 140 GLU A N 1
ATOM 1129 C CA . GLU A 1 140 ? 26.414 -42.424 -4.462 1.00 85.00 140 GLU A CA 1
ATOM 1130 C C . GLU A 1 140 ? 24.914 -42.733 -4.275 1.00 85.00 140 GLU A C 1
ATOM 1132 O O . GLU A 1 140 ? 24.444 -43.832 -4.573 1.00 85.00 140 GLU A O 1
ATOM 1137 N N . ARG A 1 141 ? 24.146 -41.760 -3.766 1.00 83.19 141 ARG A N 1
ATOM 1138 C CA . ARG A 1 141 ? 22.690 -41.868 -3.595 1.00 83.19 141 ARG A CA 1
ATOM 1139 C C . ARG A 1 141 ? 21.967 -41.465 -4.873 1.00 83.19 141 ARG A C 1
ATOM 1141 O O . ARG A 1 141 ? 22.216 -40.400 -5.430 1.00 83.19 141 ARG A O 1
ATOM 1148 N N . GLU A 1 142 ? 20.998 -42.280 -5.275 1.00 86.12 142 GLU A N 1
ATOM 1149 C CA . GLU A 1 142 ? 20.121 -41.969 -6.401 1.00 86.12 142 GLU A CA 1
ATOM 1150 C C . GLU A 1 142 ? 19.104 -40.875 -6.034 1.00 86.12 142 GLU A C 1
ATOM 1152 O O . GLU A 1 142 ? 18.529 -40.856 -4.941 1.00 86.12 142 GLU A O 1
ATOM 1157 N N . LEU A 1 143 ? 18.873 -39.955 -6.968 1.00 86.44 143 LEU A N 1
ATOM 1158 C CA . LEU A 1 143 ? 17.871 -38.905 -6.844 1.00 86.44 143 LEU A CA 1
ATOM 1159 C C . LEU A 1 143 ? 16.475 -39.480 -7.125 1.00 86.44 143 LEU A C 1
ATOM 1161 O O . LEU A 1 143 ? 16.209 -39.995 -8.209 1.00 86.44 143 LEU A O 1
ATOM 1165 N N . LEU A 1 144 ? 15.570 -39.374 -6.147 1.00 89.00 144 LEU A N 1
ATOM 1166 C CA . LEU A 1 144 ? 14.181 -39.815 -6.299 1.00 89.00 144 LEU A CA 1
ATOM 1167 C C . LEU A 1 144 ? 13.426 -38.978 -7.349 1.00 89.00 144 LEU A C 1
ATOM 1169 O O . LEU A 1 144 ? 13.744 -37.799 -7.530 1.00 89.00 144 LEU A O 1
ATOM 1173 N N . PRO A 1 145 ? 12.377 -39.537 -7.986 1.00 87.44 145 PRO A N 1
ATOM 1174 C CA . PRO A 1 145 ? 11.542 -38.799 -8.930 1.00 87.44 145 PRO A CA 1
ATOM 1175 C C . PRO A 1 145 ? 10.809 -37.632 -8.253 1.00 87.44 145 PRO A C 1
ATOM 1177 O O . PRO A 1 145 ? 10.390 -37.736 -7.098 1.00 87.44 145 PRO A O 1
ATOM 1180 N N . GLU A 1 146 ? 10.571 -36.556 -9.009 1.00 85.12 146 GLU A N 1
ATOM 1181 C CA . GLU A 1 146 ? 9.956 -35.306 -8.526 1.00 85.12 146 GLU A CA 1
ATOM 1182 C C . GLU A 1 146 ? 8.605 -35.508 -7.818 1.00 85.12 146 GLU A C 1
ATOM 1184 O O . GLU A 1 146 ? 8.268 -34.783 -6.886 1.00 85.12 146 GLU A O 1
ATOM 1189 N N . SER A 1 147 ? 7.837 -36.536 -8.195 1.00 85.50 147 SER A N 1
ATOM 1190 C CA . SER A 1 147 ? 6.546 -36.860 -7.572 1.00 85.50 147 SER A CA 1
ATOM 1191 C C . SER A 1 147 ? 6.643 -37.270 -6.099 1.00 85.50 147 SER A C 1
ATOM 1193 O O . SER A 1 147 ? 5.631 -37.271 -5.401 1.00 85.50 147 SER A O 1
ATOM 1195 N N . MET A 1 148 ? 7.828 -37.685 -5.645 1.00 86.81 148 MET A N 1
ATOM 1196 C CA . MET A 1 148 ? 8.088 -38.094 -4.261 1.00 86.81 148 MET A CA 1
ATOM 1197 C C . MET A 1 148 ? 8.744 -36.983 -3.438 1.00 86.81 148 MET A C 1
ATOM 1199 O O . MET A 1 148 ? 9.072 -37.203 -2.274 1.00 86.81 148 MET A O 1
ATOM 1203 N N . TRP A 1 149 ? 8.963 -35.805 -4.025 1.00 90.44 149 TRP A N 1
ATOM 1204 C CA . TRP A 1 149 ? 9.556 -34.680 -3.317 1.00 90.44 149 TRP A CA 1
ATOM 1205 C C . TRP A 1 149 ? 8.531 -33.989 -2.416 1.00 90.44 149 TRP A C 1
ATOM 1207 O O . TRP A 1 149 ? 7.350 -33.859 -2.746 1.00 90.44 149 TRP A O 1
ATOM 1217 N N . ASP A 1 150 ? 9.004 -33.485 -1.278 1.00 88.81 150 ASP A N 1
ATOM 1218 C CA . ASP A 1 150 ? 8.180 -32.716 -0.352 1.00 88.81 150 ASP A CA 1
ATOM 1219 C C . ASP A 1 150 ? 7.934 -31.296 -0.885 1.00 88.81 150 ASP A C 1
ATOM 1221 O O . ASP A 1 150 ? 8.813 -30.430 -0.856 1.00 88.81 150 ASP A O 1
ATOM 1225 N N . VAL A 1 151 ? 6.705 -31.017 -1.325 1.00 87.50 151 VAL A N 1
ATOM 1226 C CA . VAL A 1 151 ? 6.315 -29.698 -1.846 1.00 87.50 151 VAL A CA 1
ATOM 1227 C C . VAL A 1 151 ? 5.742 -28.817 -0.733 1.00 87.50 151 VAL A C 1
ATOM 1229 O O . VAL A 1 151 ? 4.766 -29.166 -0.068 1.00 87.50 151 VAL A O 1
ATOM 1232 N N . ARG A 1 152 ? 6.316 -27.621 -0.548 1.00 87.56 152 ARG A N 1
ATOM 1233 C CA . ARG A 1 152 ? 5.792 -26.585 0.361 1.00 87.56 152 ARG A CA 1
ATOM 1234 C C . ARG A 1 152 ? 5.498 -25.299 -0.405 1.00 87.56 152 ARG A C 1
ATOM 1236 O O . ARG A 1 152 ? 6.418 -24.608 -0.832 1.00 87.56 152 ARG A O 1
ATOM 1243 N N . GLU A 1 153 ? 4.223 -24.936 -0.517 1.00 88.94 153 GLU A N 1
ATOM 1244 C CA . GLU A 1 153 ? 3.810 -23.673 -1.136 1.00 88.94 153 GLU A CA 1
ATOM 1245 C C . GLU A 1 153 ? 3.876 -22.512 -0.125 1.00 88.94 153 GLU A C 1
ATOM 1247 O O . GLU A 1 153 ? 3.416 -22.624 1.014 1.00 88.94 153 GLU A O 1
ATOM 1252 N N . LYS A 1 154 ? 4.425 -21.365 -0.541 1.00 88.25 154 LYS A N 1
ATOM 1253 C CA . LYS A 1 154 ? 4.402 -20.107 0.222 1.00 88.25 154 LYS A CA 1
ATOM 1254 C C . LYS A 1 154 ? 3.941 -18.975 -0.689 1.00 88.25 154 LYS A C 1
ATOM 1256 O O . LYS A 1 154 ? 4.460 -18.828 -1.792 1.00 88.25 154 LYS A O 1
ATOM 1261 N N . LEU A 1 155 ? 3.009 -18.152 -0.214 1.00 90.00 155 LEU A N 1
ATOM 1262 C CA . LEU A 1 155 ? 2.592 -16.954 -0.936 1.00 90.00 155 LEU A CA 1
ATOM 1263 C C . LEU A 1 155 ? 3.631 -15.844 -0.732 1.00 90.00 155 LEU A C 1
ATOM 1265 O O . LEU A 1 155 ? 3.932 -15.474 0.402 1.00 90.00 155 LEU A O 1
ATOM 1269 N N . VAL A 1 156 ? 4.169 -15.314 -1.829 1.00 90.06 156 VAL A N 1
ATOM 1270 C CA . VAL A 1 156 ? 5.152 -14.223 -1.816 1.00 90.06 156 VAL A CA 1
ATOM 1271 C C . VAL A 1 156 ? 4.507 -12.965 -2.382 1.00 90.06 156 VAL A C 1
ATOM 1273 O O . VAL A 1 156 ? 3.961 -12.985 -3.482 1.00 90.06 156 VAL A O 1
ATOM 1276 N N . ILE A 1 157 ? 4.596 -11.861 -1.642 1.00 88.12 157 ILE A N 1
ATOM 1277 C CA . ILE A 1 157 ? 4.134 -10.546 -2.092 1.00 88.12 157 ILE A CA 1
ATOM 1278 C C . ILE A 1 157 ? 5.338 -9.775 -2.631 1.00 88.12 157 ILE A C 1
ATOM 1280 O O . ILE A 1 157 ? 6.331 -9.601 -1.925 1.00 88.12 157 ILE A O 1
ATOM 1284 N N . LYS A 1 158 ? 5.242 -9.293 -3.872 1.00 83.62 158 LYS A N 1
ATOM 1285 C CA . LYS A 1 158 ? 6.168 -8.299 -4.426 1.00 83.62 158 LYS A CA 1
ATOM 1286 C C . LYS A 1 158 ? 5.498 -6.923 -4.320 1.00 83.62 158 LYS A C 1
ATOM 1288 O O . LYS A 1 158 ? 4.392 -6.781 -4.839 1.00 83.62 158 LYS A O 1
ATOM 1293 N N . PRO A 1 159 ? 6.098 -5.939 -3.627 1.00 78.94 159 PRO A N 1
ATOM 1294 C CA . PRO A 1 159 ? 5.541 -4.590 -3.561 1.00 78.94 159 PRO A CA 1
ATOM 1295 C C . PRO A 1 159 ? 5.544 -3.923 -4.945 1.00 78.94 159 PRO A C 1
ATOM 1297 O O . PRO A 1 159 ? 6.171 -4.420 -5.882 1.00 78.94 159 PRO A O 1
ATOM 1300 N N . ALA A 1 160 ? 4.846 -2.791 -5.067 1.00 81.38 160 ALA A N 1
ATOM 1301 C CA . ALA A 1 160 ? 4.799 -2.022 -6.307 1.00 81.38 160 ALA A CA 1
ATOM 1302 C C . ALA A 1 160 ? 6.217 -1.644 -6.781 1.00 81.38 160 ALA A C 1
ATOM 1304 O O . ALA A 1 160 ? 7.003 -1.070 -6.023 1.00 81.38 160 ALA A O 1
ATOM 1305 N N . VAL A 1 161 ? 6.531 -1.980 -8.034 1.00 83.81 161 VAL A N 1
ATOM 1306 C CA . VAL A 1 161 ? 7.783 -1.621 -8.710 1.00 83.81 161 VAL A CA 1
ATOM 1307 C C . VAL A 1 161 ? 7.533 -0.340 -9.500 1.00 83.81 161 VAL A C 1
ATOM 1309 O O . VAL A 1 161 ? 6.616 -0.294 -10.315 1.00 83.81 161 VAL A O 1
ATOM 1312 N N . TYR A 1 162 ? 8.332 0.697 -9.250 1.00 86.56 162 TYR A N 1
ATOM 1313 C CA . TYR A 1 162 ? 8.228 1.978 -9.951 1.00 86.56 162 TYR A CA 1
ATOM 1314 C C . TYR A 1 162 ? 9.355 2.101 -10.964 1.00 86.56 162 TYR A C 1
ATOM 1316 O O . TYR A 1 162 ? 10.527 1.944 -10.623 1.00 86.56 162 TYR A O 1
ATOM 1324 N N . GLU A 1 163 ? 8.999 2.430 -12.199 1.00 89.19 163 GLU A N 1
ATOM 1325 C CA . GLU A 1 163 ? 9.942 2.606 -13.296 1.00 89.19 163 GLU A CA 1
ATOM 1326 C C . GLU A 1 163 ? 9.827 4.021 -13.866 1.00 89.19 163 GLU A C 1
ATOM 1328 O O . GLU A 1 163 ? 8.755 4.625 -13.880 1.00 89.19 163 GLU A O 1
ATOM 1333 N N . VAL A 1 164 ? 10.950 4.573 -14.331 1.00 89.56 164 VAL A N 1
ATOM 1334 C CA . VAL A 1 164 ? 10.988 5.914 -14.926 1.00 89.56 164 VAL A CA 1
ATOM 1335 C C . VAL A 1 164 ? 11.047 5.785 -16.442 1.00 89.56 164 VAL A C 1
ATOM 1337 O O . VAL A 1 164 ? 12.107 5.513 -17.012 1.00 89.56 164 VAL A O 1
ATOM 1340 N N . LEU A 1 165 ? 9.917 6.036 -17.104 1.00 90.69 165 LEU A N 1
ATOM 1341 C CA . LEU A 1 165 ? 9.838 6.076 -18.560 1.00 90.69 165 LEU A CA 1
ATOM 1342 C C . LEU A 1 165 ? 10.522 7.346 -19.093 1.00 90.69 165 LEU A C 1
ATOM 1344 O O . LEU A 1 165 ? 10.111 8.468 -18.806 1.00 90.69 165 LEU A O 1
ATOM 1348 N N . ARG A 1 166 ? 11.587 7.181 -19.888 1.00 90.75 166 ARG A N 1
ATOM 1349 C CA . ARG A 1 166 ? 12.311 8.295 -20.524 1.00 90.75 166 ARG A CA 1
ATOM 1350 C C . ARG A 1 166 ? 12.003 8.365 -22.014 1.00 90.75 166 ARG A C 1
ATOM 1352 O O . ARG A 1 166 ? 12.722 7.788 -22.830 1.00 90.75 166 ARG A O 1
ATOM 1359 N N . THR A 1 167 ? 10.982 9.133 -22.373 1.00 89.69 167 THR A N 1
ATOM 1360 C CA . THR A 1 167 ? 10.609 9.362 -23.774 1.00 89.69 167 THR A CA 1
ATOM 1361 C C . THR A 1 167 ? 11.515 10.418 -24.409 1.00 89.69 167 THR A C 1
ATOM 1363 O O . THR A 1 167 ? 11.552 11.572 -23.983 1.00 89.69 167 THR A O 1
ATOM 1366 N N . LYS A 1 168 ? 12.283 10.029 -25.435 1.00 91.44 168 LYS A N 1
ATOM 1367 C CA . LYS A 1 168 ? 13.184 10.931 -26.172 1.00 91.44 168 LYS A CA 1
ATOM 1368 C C . LYS A 1 168 ? 12.574 11.318 -27.515 1.00 91.44 168 LYS A C 1
ATOM 1370 O O . LYS A 1 168 ? 12.438 10.481 -28.403 1.00 91.44 168 LYS A O 1
ATOM 1375 N N . TYR A 1 169 ? 12.302 12.606 -27.691 1.00 91.06 169 TYR A N 1
ATOM 1376 C CA . TYR A 1 169 ? 11.810 13.159 -28.950 1.00 91.06 169 TYR A CA 1
ATOM 1377 C C . TYR A 1 169 ? 12.983 13.531 -29.860 1.00 91.06 169 TYR A C 1
ATOM 1379 O O . TYR A 1 169 ? 13.779 14.419 -29.540 1.00 91.06 169 TYR A O 1
ATOM 1387 N N . LYS A 1 170 ? 13.116 12.828 -30.989 1.00 93.62 170 LYS A N 1
ATOM 1388 C CA . LYS A 1 170 ? 14.151 13.120 -31.989 1.00 93.62 170 LYS A CA 1
ATOM 1389 C C . LYS A 1 170 ? 13.824 14.435 -32.695 1.00 93.62 170 LYS A C 1
ATOM 1391 O O . LYS A 1 170 ? 12.689 14.654 -33.103 1.00 93.62 170 LYS A O 1
ATOM 1396 N N . LYS A 1 171 ? 14.836 15.288 -32.842 1.00 93.00 171 LYS A N 1
ATOM 1397 C CA . LYS A 1 171 ? 14.746 16.569 -33.547 1.00 93.00 171 LYS A CA 1
ATOM 1398 C C . LYS A 1 171 ? 15.562 16.498 -34.828 1.00 93.00 171 LYS A C 1
ATOM 1400 O O . LYS A 1 171 ? 16.694 16.015 -34.802 1.00 93.00 171 LYS A O 1
ATOM 1405 N N . TYR A 1 172 ? 15.005 17.005 -35.917 1.00 90.69 172 TYR A N 1
ATOM 1406 C CA . TYR A 1 172 ? 15.641 17.010 -37.229 1.00 90.69 172 TYR A CA 1
ATOM 1407 C C . TYR A 1 172 ? 15.805 18.445 -37.725 1.00 90.69 172 TYR A C 1
ATOM 1409 O O . TYR A 1 172 ? 14.950 19.294 -37.487 1.00 90.69 172 TYR A O 1
ATOM 1417 N N . ARG A 1 173 ? 16.920 18.718 -38.406 1.00 92.06 173 ARG A N 1
ATOM 1418 C CA . ARG A 1 173 ? 17.178 19.997 -39.078 1.00 92.06 173 ARG A CA 1
ATOM 1419 C C . ARG A 1 173 ? 17.745 19.747 -40.469 1.00 92.06 173 ARG A C 1
ATOM 1421 O O . ARG A 1 173 ? 18.508 18.794 -40.655 1.00 92.06 173 ARG A O 1
ATOM 1428 N N . CYS A 1 174 ? 17.445 20.629 -41.413 1.00 90.06 174 CYS A N 1
ATOM 1429 C CA . CYS A 1 174 ? 18.114 20.643 -42.711 1.00 90.06 174 CYS A CA 1
ATOM 1430 C C . CYS A 1 174 ? 19.563 21.131 -42.532 1.00 90.06 174 CYS A C 1
ATOM 1432 O O . CYS A 1 174 ? 19.802 22.143 -41.880 1.00 90.06 174 CYS A O 1
ATOM 1434 N N . LYS A 1 175 ? 20.555 20.412 -43.082 1.00 86.19 175 LYS A N 1
ATOM 1435 C CA . LYS A 1 175 ? 21.980 20.781 -42.926 1.00 86.19 175 LYS A CA 1
ATOM 1436 C C . LYS A 1 175 ? 22.359 22.065 -43.675 1.00 86.19 175 LYS A C 1
ATOM 1438 O O . LYS A 1 175 ? 23.167 22.829 -43.165 1.00 86.19 175 LYS A O 1
ATOM 1443 N N . ASN A 1 176 ? 21.773 22.289 -44.852 1.00 84.62 176 ASN A N 1
ATOM 1444 C CA . ASN A 1 176 ? 22.207 23.330 -45.794 1.00 84.62 176 ASN A CA 1
ATOM 1445 C C . ASN A 1 176 ? 21.266 24.545 -45.849 1.00 84.62 176 ASN A C 1
ATOM 1447 O O . ASN A 1 176 ? 21.537 25.488 -46.580 1.00 84.62 176 ASN A O 1
ATOM 1451 N N . GLN A 1 177 ? 20.156 24.519 -45.107 1.00 86.12 177 GLN A N 1
ATOM 1452 C CA . GLN A 1 177 ? 19.156 25.587 -45.087 1.00 86.12 177 GLN A CA 1
ATOM 1453 C C . GLN A 1 177 ? 18.738 25.848 -43.637 1.00 86.12 177 GLN A C 1
ATOM 1455 O O . GLN A 1 177 ? 17.868 25.144 -43.118 1.00 86.12 177 GLN A O 1
ATOM 1460 N N . PRO A 1 178 ? 19.376 26.819 -42.957 1.00 78.94 178 PRO A N 1
ATOM 1461 C CA . PRO A 1 178 ? 19.048 27.142 -41.571 1.00 78.94 178 PRO A CA 1
ATOM 1462 C C . PRO A 1 178 ? 17.645 27.752 -41.417 1.00 78.94 178 PRO A C 1
ATOM 1464 O O . PRO A 1 178 ? 17.089 27.704 -40.323 1.00 78.94 178 PRO A O 1
ATOM 1467 N N . GLU A 1 179 ? 17.046 28.261 -42.498 1.00 84.94 179 GLU A N 1
ATOM 1468 C CA . GLU A 1 179 ? 15.724 28.902 -42.473 1.00 84.94 179 GLU A CA 1
ATOM 1469 C C . GLU A 1 179 ? 14.551 27.919 -42.312 1.00 84.94 179 GLU A C 1
ATOM 1471 O O . GLU A 1 179 ? 13.488 28.310 -41.842 1.00 84.94 179 GLU A O 1
ATOM 1476 N N . CYS A 1 180 ? 14.734 26.624 -42.607 1.00 80.44 180 CYS A N 1
ATOM 1477 C CA . CYS A 1 180 ? 13.672 25.611 -42.482 1.00 80.44 180 CYS A CA 1
ATOM 1478 C C . CYS A 1 180 ? 13.317 25.222 -41.030 1.00 80.44 180 CYS A C 1
ATOM 1480 O O . CYS A 1 180 ? 12.421 24.405 -40.821 1.00 80.44 180 CYS A O 1
ATOM 1482 N N . GLY A 1 181 ? 14.008 25.766 -40.023 1.00 87.38 181 GLY A N 1
ATOM 1483 C CA . GLY A 1 181 ? 13.732 25.484 -38.612 1.00 87.38 181 GLY A CA 1
ATOM 1484 C C . GLY A 1 181 ? 14.055 24.047 -38.169 1.00 87.38 181 GLY A C 1
ATOM 1485 O O . GLY A 1 181 ? 14.772 23.297 -38.836 1.00 87.38 181 GLY A O 1
ATOM 1486 N N . ILE 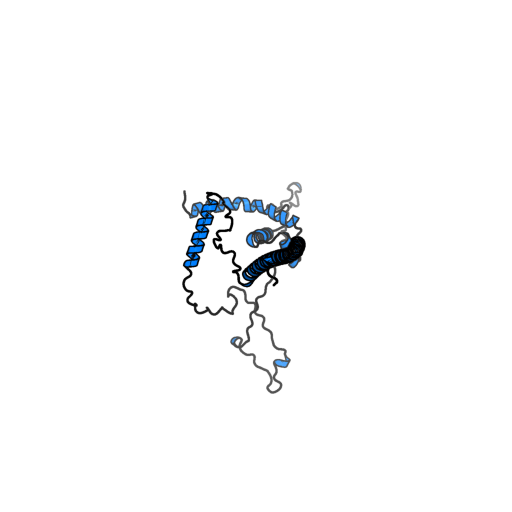A 1 182 ? 13.562 23.673 -36.981 1.00 88.44 182 ILE A N 1
ATOM 1487 C CA . ILE A 1 182 ? 13.765 22.347 -36.376 1.00 88.44 182 ILE A CA 1
ATOM 1488 C C . ILE A 1 182 ? 12.429 21.606 -36.344 1.00 88.44 182 ILE A C 1
ATOM 1490 O O . ILE A 1 182 ? 11.504 22.028 -35.653 1.00 88.44 182 ILE A O 1
ATOM 1494 N N . ALA A 1 183 ? 12.360 20.462 -37.022 1.00 90.00 183 ALA A N 1
ATOM 1495 C CA . ALA A 1 183 ? 11.214 19.568 -36.952 1.00 90.00 183 ALA A CA 1
ATOM 1496 C C . ALA A 1 183 ? 11.306 18.700 -35.688 1.00 90.00 183 ALA A C 1
ATOM 1498 O O . ALA A 1 183 ? 12.303 18.006 -35.458 1.00 90.00 183 ALA A O 1
ATOM 1499 N N . SER A 1 184 ? 10.262 18.743 -34.863 1.00 89.25 184 SER A N 1
ATOM 1500 C CA . SER A 1 184 ? 10.095 17.912 -33.670 1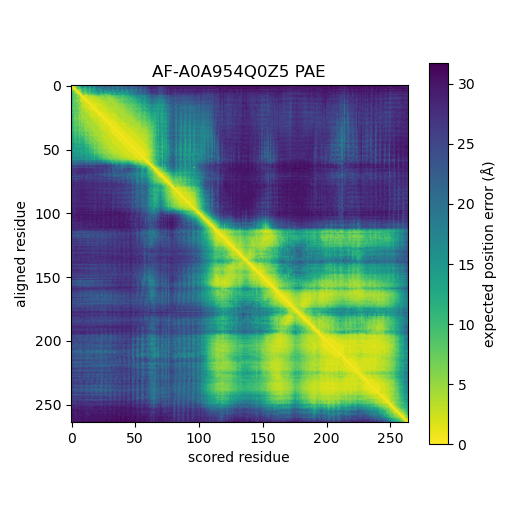.00 89.25 184 SER A CA 1
ATOM 1501 C C . SER A 1 184 ? 8.681 17.339 -33.673 1.00 89.25 184 SER A C 1
ATOM 1503 O O . SER A 1 184 ? 7.759 18.073 -34.025 1.00 89.25 184 SER A O 1
ATOM 1505 N N . PRO A 1 185 ? 8.486 16.078 -33.256 1.00 88.94 185 PRO A N 1
ATOM 1506 C CA . PRO A 1 185 ? 7.146 15.568 -32.987 1.00 88.94 185 PRO A CA 1
ATOM 1507 C C . PRO A 1 185 ? 6.460 16.403 -31.898 1.00 88.94 185 PRO A C 1
ATOM 1509 O O . PRO A 1 185 ? 7.130 16.951 -31.008 1.00 88.94 185 PRO A O 1
ATOM 1512 N N . GLU A 1 186 ? 5.134 16.484 -31.989 1.00 87.50 186 GLU A N 1
ATOM 1513 C CA . GLU A 1 186 ? 4.280 17.117 -30.988 1.00 87.50 186 GLU A CA 1
ATOM 1514 C C . GLU A 1 186 ? 4.298 16.314 -29.681 1.00 87.50 186 GLU A C 1
ATOM 1516 O O . GLU A 1 186 ? 4.471 15.091 -29.684 1.00 87.50 186 GLU A O 1
ATOM 1521 N N . ARG A 1 187 ? 4.184 17.014 -28.547 1.00 87.81 187 ARG A N 1
ATOM 1522 C CA . ARG A 1 187 ? 4.141 16.372 -27.230 1.00 87.81 187 ARG A CA 1
ATOM 1523 C C . ARG A 1 187 ? 2.685 16.138 -26.838 1.00 87.81 187 ARG A C 1
ATOM 1525 O O . ARG A 1 187 ? 1.907 17.083 -26.947 1.00 87.81 187 ARG A O 1
ATOM 1532 N N . PRO A 1 188 ? 2.329 14.936 -26.358 1.00 83.38 188 PRO A N 1
ATOM 1533 C CA . PRO A 1 188 ? 0.987 14.689 -25.859 1.00 83.38 188 PRO A CA 1
ATOM 1534 C C . PRO A 1 188 ? 0.701 15.565 -24.636 1.00 83.38 188 PRO A C 1
ATOM 1536 O O . PRO A 1 188 ? 1.608 15.940 -23.886 1.00 83.38 188 PRO A O 1
ATOM 1539 N N . THR A 1 189 ? -0.573 15.892 -24.441 1.00 82.19 189 THR A N 1
ATOM 1540 C CA . THR A 1 189 ? -1.042 16.578 -23.239 1.00 82.19 189 THR A CA 1
ATOM 1541 C C . THR A 1 189 ? -1.048 15.596 -22.071 1.00 82.19 189 THR A C 1
ATOM 1543 O O . THR A 1 189 ? -1.696 14.554 -22.139 1.00 82.19 189 THR A O 1
ATOM 1546 N N . GLY A 1 190 ? -0.312 15.926 -21.011 1.00 81.31 190 GLY A N 1
ATOM 1547 C CA . GLY A 1 190 ? -0.251 15.130 -19.786 1.00 81.31 190 GLY A CA 1
ATOM 1548 C C . GLY A 1 190 ? -1.329 15.486 -18.765 1.00 81.31 190 GLY A C 1
ATOM 1549 O O . GLY A 1 190 ? -1.978 16.524 -18.865 1.00 81.31 190 GLY A O 1
ATOM 1550 N N . ILE A 1 191 ? -1.464 14.649 -17.731 1.00 80.88 191 ILE A N 1
ATOM 1551 C CA . ILE A 1 191 ? -2.386 14.877 -16.596 1.00 80.88 191 ILE A CA 1
ATOM 1552 C C . ILE A 1 191 ? -1.955 16.081 -15.748 1.00 80.88 191 ILE A C 1
ATOM 1554 O O . ILE A 1 191 ? -2.778 16.803 -15.191 1.00 80.88 191 ILE A O 1
ATOM 1558 N N . VAL A 1 192 ? -0.643 16.266 -15.608 1.00 81.12 192 VAL A N 1
ATOM 1559 C CA . VAL A 1 192 ? -0.026 17.346 -14.834 1.00 81.12 192 VAL A CA 1
ATOM 1560 C C . VAL A 1 192 ? 0.854 18.157 -15.773 1.00 81.12 192 VAL A C 1
ATOM 1562 O O . VAL A 1 192 ? 1.372 17.632 -16.761 1.00 81.12 192 VAL A O 1
ATOM 1565 N N . GLU A 1 193 ? 1.053 19.433 -15.451 1.00 73.56 193 GLU A N 1
ATOM 1566 C CA . GLU A 1 193 ? 1.961 20.315 -16.177 1.00 73.56 193 GLU A CA 1
ATOM 1567 C C . GLU A 1 193 ? 3.330 19.648 -16.413 1.00 73.56 193 GLU A C 1
ATOM 1569 O O . GLU A 1 193 ? 3.979 19.140 -15.492 1.00 73.56 193 GLU A O 1
ATOM 1574 N N . GLY A 1 194 ? 3.747 19.607 -17.681 1.00 74.75 194 GLY A N 1
ATOM 1575 C CA . GLY A 1 194 ? 4.994 18.969 -18.104 1.00 74.75 194 GLY A CA 1
ATOM 1576 C C . GLY A 1 194 ? 4.970 17.437 -18.196 1.00 74.75 194 GLY A C 1
ATOM 1577 O O . GLY A 1 194 ? 6.034 16.863 -18.414 1.00 74.75 194 GLY A O 1
ATOM 1578 N N . ASP A 1 195 ? 3.808 16.790 -18.042 1.00 82.25 195 ASP A N 1
ATOM 1579 C CA . ASP A 1 195 ? 3.594 15.338 -18.195 1.00 82.25 195 ASP A CA 1
ATOM 1580 C C . ASP A 1 195 ? 4.616 14.477 -17.430 1.00 82.25 195 ASP A C 1
ATOM 1582 O O . ASP A 1 195 ? 5.242 13.551 -17.944 1.00 82.25 195 ASP A O 1
ATOM 1586 N N . LYS A 1 196 ? 4.862 14.850 -16.170 1.00 86.50 196 LYS A N 1
ATOM 1587 C CA . LYS A 1 196 ? 5.905 14.219 -15.349 1.00 86.50 196 LYS A CA 1
ATOM 1588 C C . LYS A 1 196 ? 5.504 12.842 -14.810 1.00 86.50 196 LYS A C 1
ATOM 1590 O O . LYS A 1 196 ? 6.381 12.045 -14.476 1.00 86.50 196 LYS A O 1
ATOM 1595 N N . TYR A 1 197 ? 4.207 12.595 -14.659 1.00 89.62 197 TYR A N 1
ATOM 1596 C CA . TYR A 1 197 ? 3.666 11.387 -14.043 1.00 89.62 197 TYR A CA 1
ATOM 1597 C C . TYR A 1 197 ? 2.735 10.691 -15.017 1.00 89.62 197 TYR A C 1
ATOM 1599 O O . TYR A 1 197 ? 1.825 11.319 -15.550 1.00 89.62 197 TYR A O 1
ATOM 1607 N N . ASP A 1 198 ? 2.949 9.392 -15.192 1.00 90.44 198 ASP A N 1
ATOM 1608 C CA . ASP A 1 198 ? 2.086 8.570 -16.024 1.00 90.44 198 ASP A CA 1
ATOM 1609 C C . ASP A 1 198 ? 0.690 8.387 -15.397 1.00 90.44 198 ASP A C 1
ATOM 1611 O O . ASP A 1 198 ? 0.500 8.459 -14.176 1.00 90.44 198 ASP A O 1
ATOM 1615 N N . THR A 1 199 ? -0.278 8.091 -16.261 1.00 89.62 199 THR A N 1
ATOM 1616 C CA . THR A 1 199 ? -1.662 7.742 -15.921 1.00 89.62 199 THR A CA 1
ATOM 1617 C C . THR A 1 199 ? -1.758 6.666 -14.842 1.00 89.62 199 THR A C 1
ATOM 1619 O O . THR A 1 199 ? -2.578 6.799 -13.934 1.00 89.62 199 THR A O 1
ATOM 1622 N N . SER A 1 200 ? -0.862 5.673 -14.849 1.00 91.19 200 SER A N 1
ATOM 1623 C CA . SER A 1 200 ? -0.805 4.622 -13.826 1.00 91.19 200 SER A CA 1
ATOM 1624 C C . SER A 1 200 ? -0.658 5.165 -12.401 1.00 91.19 200 SER A C 1
ATOM 1626 O O . SER A 1 200 ? -1.297 4.656 -11.476 1.00 91.19 200 SER A O 1
ATOM 1628 N N . VAL A 1 201 ? 0.123 6.235 -12.206 1.00 92.12 201 VAL A N 1
ATOM 1629 C CA . VAL A 1 201 ? 0.316 6.868 -10.893 1.00 92.12 201 VAL A CA 1
ATOM 1630 C C . VAL A 1 201 ? -0.976 7.537 -10.433 1.00 92.12 201 VAL A C 1
ATOM 1632 O O . VAL A 1 201 ? -1.370 7.384 -9.275 1.00 92.12 201 VAL A O 1
ATOM 1635 N N . ALA A 1 202 ? -1.667 8.238 -11.335 1.00 92.44 202 ALA A N 1
ATOM 1636 C CA . ALA A 1 202 ? -2.953 8.859 -11.032 1.00 92.44 202 ALA A CA 1
ATOM 1637 C C . ALA A 1 202 ? -4.014 7.802 -10.688 1.00 92.44 202 ALA A C 1
ATOM 1639 O O . ALA A 1 202 ? -4.659 7.907 -9.643 1.00 92.44 202 ALA A O 1
ATOM 1640 N N . THR A 1 203 ? -4.128 6.736 -11.489 1.00 92.75 203 THR A N 1
ATOM 1641 C CA . THR A 1 203 ? -5.032 5.608 -11.220 1.00 92.75 203 THR A CA 1
ATOM 1642 C C . THR A 1 203 ? -4.742 4.982 -9.860 1.00 92.75 203 THR A C 1
ATOM 1644 O O . THR A 1 203 ? -5.660 4.763 -9.075 1.00 92.75 203 THR A O 1
ATOM 1647 N N . HIS A 1 204 ? -3.469 4.760 -9.525 1.00 93.12 204 HIS A N 1
ATOM 1648 C CA . HIS A 1 204 ? -3.085 4.214 -8.228 1.00 93.12 204 HIS A CA 1
ATOM 1649 C C . HIS A 1 204 ? -3.555 5.109 -7.071 1.00 93.12 204 HIS A C 1
ATOM 1651 O O . HIS A 1 204 ? -4.122 4.605 -6.100 1.00 93.12 204 HIS A O 1
ATOM 1657 N N . ILE A 1 205 ? -3.377 6.431 -7.178 1.00 94.12 205 ILE A N 1
ATOM 1658 C CA . ILE A 1 205 ? -3.822 7.390 -6.156 1.00 94.12 205 ILE A CA 1
ATOM 1659 C C . ILE A 1 205 ? -5.347 7.375 -6.005 1.00 94.12 205 ILE A C 1
ATOM 1661 O O . ILE A 1 205 ? -5.839 7.321 -4.877 1.00 94.12 205 ILE A O 1
ATOM 1665 N N . ILE A 1 206 ? -6.089 7.398 -7.114 1.00 94.12 206 ILE A N 1
ATOM 1666 C CA . ILE A 1 206 ? -7.559 7.400 -7.119 1.00 94.12 206 ILE A CA 1
ATOM 1667 C C . ILE A 1 206 ? -8.091 6.114 -6.485 1.00 94.12 206 ILE A C 1
ATOM 1669 O O . ILE A 1 206 ? -8.874 6.182 -5.539 1.00 94.12 206 ILE A O 1
ATOM 1673 N N . THR A 1 207 ? -7.625 4.948 -6.937 1.00 94.44 207 THR A N 1
ATOM 1674 C CA . THR A 1 207 ? -8.075 3.653 -6.413 1.00 94.44 207 THR A CA 1
ATOM 1675 C C . THR A 1 207 ? -7.785 3.538 -4.919 1.00 94.44 207 THR A C 1
ATOM 1677 O O . THR A 1 207 ? -8.658 3.161 -4.142 1.00 94.44 207 THR A O 1
ATOM 1680 N N . HIS A 1 208 ? -6.594 3.938 -4.468 1.00 94.75 208 HIS A N 1
ATOM 1681 C CA . HIS A 1 208 ? -6.269 3.874 -3.044 1.00 94.75 208 HIS A CA 1
ATOM 1682 C C . HIS A 1 208 ? -7.073 4.869 -2.210 1.00 94.75 208 HIS A C 1
ATOM 1684 O O . HIS A 1 208 ? -7.497 4.522 -1.109 1.00 94.75 208 HIS A O 1
ATOM 1690 N N . LYS A 1 209 ? -7.333 6.073 -2.727 1.00 94.56 209 LYS A N 1
ATOM 1691 C CA . LYS A 1 209 ? -8.114 7.081 -2.009 1.00 94.56 209 LYS A CA 1
ATOM 1692 C C . LYS A 1 209 ? -9.593 6.714 -1.907 1.00 94.56 209 LYS A C 1
ATOM 1694 O O . LYS A 1 209 ? -10.160 6.857 -0.828 1.00 94.56 209 LYS A O 1
ATOM 1699 N N . TYR A 1 210 ? -10.204 6.278 -3.006 1.00 93.81 210 TYR A N 1
ATOM 1700 C CA . TYR A 1 210 ? -11.656 6.112 -3.098 1.00 93.81 210 TYR A CA 1
ATOM 1701 C C . TYR A 1 210 ? -12.124 4.662 -2.947 1.00 93.81 210 TYR A C 1
ATOM 1703 O O . TYR A 1 210 ? -13.136 4.446 -2.295 1.00 93.81 210 TYR A O 1
ATOM 1711 N N . ALA A 1 211 ? -11.402 3.671 -3.481 1.00 95.19 211 ALA A N 1
ATOM 1712 C CA . ALA A 1 211 ? -11.799 2.263 -3.351 1.00 95.19 211 ALA A CA 1
ATOM 1713 C C . ALA A 1 211 ? -11.291 1.634 -2.044 1.00 95.19 211 ALA A C 1
ATOM 1715 O O . ALA A 1 211 ? -12.006 0.873 -1.400 1.00 95.19 211 ALA A O 1
ATOM 1716 N N . TYR A 1 212 ? -10.064 1.973 -1.629 1.00 94.25 212 TYR A N 1
ATOM 1717 C CA . TYR A 1 212 ? -9.456 1.446 -0.397 1.00 94.25 212 TYR A CA 1
ATOM 1718 C C . TYR A 1 212 ? -9.511 2.415 0.794 1.00 94.25 212 TYR A C 1
ATOM 1720 O O . TYR A 1 212 ? -8.978 2.105 1.859 1.00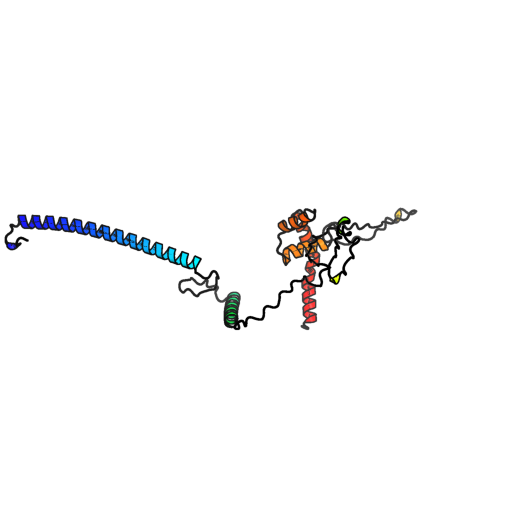 94.25 212 TYR A O 1
ATOM 1728 N N . PHE A 1 213 ? -10.143 3.584 0.632 1.00 94.94 213 PHE A N 1
ATOM 1729 C CA . PHE A 1 213 ? -10.330 4.595 1.683 1.00 94.94 213 PHE A CA 1
ATOM 1730 C C . PHE A 1 213 ? -9.031 5.016 2.400 1.00 94.94 213 PHE A C 1
ATOM 1732 O O . PHE A 1 213 ? -9.018 5.360 3.587 1.00 94.94 213 PHE A O 1
ATOM 1739 N N . LEU A 1 214 ? -7.901 5.008 1.686 1.00 94.19 214 LEU A N 1
ATOM 1740 C CA . LEU A 1 214 ? -6.615 5.432 2.224 1.00 94.19 214 LEU A CA 1
ATOM 1741 C C . LEU A 1 214 ? -6.460 6.945 2.101 1.00 94.19 214 LEU A C 1
ATOM 1743 O O . LEU A 1 214 ? -6.527 7.534 1.023 1.00 94.19 214 LEU A O 1
ATOM 1747 N N . THR A 1 215 ? -6.175 7.597 3.227 1.00 94.38 215 THR A N 1
ATOM 1748 C CA . THR A 1 215 ? -5.866 9.026 3.211 1.00 94.38 215 THR A CA 1
ATOM 1749 C C . THR A 1 215 ? -4.576 9.283 2.432 1.00 94.38 215 THR A C 1
ATOM 1751 O O . THR A 1 215 ? -3.635 8.490 2.475 1.00 94.38 215 THR A O 1
ATOM 1754 N N . LEU A 1 216 ? -4.473 10.450 1.788 1.00 93.94 216 LEU A N 1
ATOM 1755 C CA . LEU A 1 216 ? -3.255 10.844 1.060 1.00 93.94 216 LEU A CA 1
ATOM 1756 C C . LEU A 1 216 ? -1.997 10.869 1.940 1.00 93.94 216 LEU A C 1
ATOM 1758 O O . LEU A 1 216 ? -0.889 10.817 1.425 1.00 93.94 216 LEU A O 1
ATOM 1762 N N . TYR A 1 217 ? -2.160 10.973 3.260 1.00 94.00 217 TYR A N 1
ATOM 1763 C CA . TYR A 1 217 ? -1.060 10.841 4.211 1.00 94.00 217 TYR A CA 1
ATOM 1764 C C . TYR A 1 217 ? -0.577 9.389 4.317 1.00 94.00 217 TYR A C 1
ATOM 1766 O O . TYR A 1 217 ? 0.613 9.129 4.194 1.00 94.00 217 TYR A O 1
ATOM 1774 N N . ARG A 1 218 ? -1.492 8.423 4.469 1.00 93.88 218 ARG A N 1
ATOM 1775 C CA . ARG A 1 218 ? -1.135 6.994 4.480 1.00 93.88 218 ARG A CA 1
ATOM 1776 C C . ARG A 1 218 ? -0.574 6.537 3.138 1.00 93.88 218 ARG A C 1
ATOM 1778 O O . ARG A 1 218 ? 0.352 5.737 3.104 1.00 93.88 218 ARG A O 1
ATOM 1785 N N . LEU A 1 219 ? -1.088 7.091 2.044 1.00 93.69 219 LEU A N 1
ATOM 1786 C CA . LEU A 1 219 ? -0.591 6.787 0.709 1.00 93.69 219 LEU A CA 1
ATOM 1787 C C . LEU A 1 219 ? 0.871 7.229 0.506 1.00 93.69 219 LEU A C 1
ATOM 1789 O O . LEU A 1 219 ? 1.616 6.535 -0.176 1.00 93.69 219 LEU A O 1
ATOM 1793 N N . GLN A 1 220 ? 1.321 8.321 1.139 1.00 93.69 220 GLN A N 1
ATOM 1794 C CA . GLN A 1 220 ? 2.744 8.709 1.116 1.00 93.69 220 GLN A CA 1
ATOM 1795 C C . GLN A 1 220 ? 3.631 7.638 1.736 1.00 93.69 220 GLN A C 1
ATOM 1797 O O . GLN A 1 220 ? 4.662 7.307 1.165 1.00 93.69 220 GLN A O 1
ATOM 1802 N N . HIS A 1 221 ? 3.212 7.067 2.867 1.00 91.38 221 HIS A N 1
ATOM 1803 C CA . HIS A 1 221 ? 3.942 5.974 3.513 1.00 91.38 221 HIS A CA 1
ATOM 1804 C C . HIS A 1 221 ? 3.970 4.711 2.650 1.00 91.38 221 HIS A C 1
ATOM 1806 O O . HIS A 1 221 ? 4.967 3.995 2.634 1.00 91.38 221 HIS A O 1
ATOM 1812 N N . LEU A 1 222 ? 2.905 4.460 1.885 1.00 90.88 222 LEU A N 1
ATOM 1813 C CA . LEU A 1 222 ? 2.875 3.353 0.931 1.00 90.88 222 LEU A CA 1
ATOM 1814 C C . LEU A 1 222 ? 3.925 3.543 -0.176 1.00 90.88 222 LEU A C 1
ATOM 1816 O O . LEU A 1 222 ? 4.698 2.628 -0.447 1.00 90.88 222 LEU A O 1
ATOM 1820 N N . PHE A 1 223 ? 4.005 4.742 -0.761 1.00 91.31 223 PHE A N 1
ATOM 1821 C CA . PHE A 1 223 ? 5.052 5.083 -1.730 1.00 91.31 223 PHE A CA 1
ATOM 1822 C C . PHE A 1 223 ? 6.456 5.071 -1.092 1.00 91.31 223 PHE A C 1
ATOM 1824 O O . PHE A 1 223 ? 7.433 4.638 -1.713 1.00 91.31 223 PHE A O 1
ATOM 1831 N N . ALA A 1 224 ? 6.570 5.475 0.174 1.00 90.94 224 ALA A N 1
ATOM 1832 C CA . ALA A 1 224 ? 7.827 5.463 0.913 1.00 90.94 224 ALA A CA 1
ATOM 1833 C C . ALA A 1 224 ? 8.403 4.051 1.061 1.00 90.94 224 ALA A C 1
ATOM 1835 O O . ALA A 1 224 ? 9.615 3.877 0.946 1.00 90.94 224 ALA A O 1
ATOM 1836 N N . GLY A 1 225 ? 7.544 3.040 1.235 1.00 87.69 225 GLY A N 1
ATOM 1837 C CA . GLY A 1 225 ? 7.955 1.633 1.281 1.00 87.69 225 GLY A CA 1
ATOM 1838 C C . GLY A 1 225 ? 8.659 1.147 0.008 1.00 87.69 225 GLY A C 1
ATOM 1839 O O . GLY A 1 225 ? 9.443 0.207 0.057 1.00 87.69 225 GLY A O 1
ATOM 1840 N N . SER A 1 226 ? 8.432 1.819 -1.118 1.00 87.19 226 SER A N 1
ATOM 1841 C CA . SER A 1 226 ? 9.104 1.570 -2.399 1.00 87.19 226 SER A CA 1
ATOM 1842 C C . SER A 1 226 ? 10.246 2.541 -2.719 1.00 87.19 226 SER A C 1
ATOM 1844 O O . SER A 1 226 ? 10.795 2.507 -3.817 1.00 87.19 226 SER A O 1
ATOM 1846 N N . GLY A 1 227 ? 10.611 3.421 -1.781 1.00 88.25 227 GLY A N 1
ATOM 1847 C CA . GLY A 1 227 ? 11.723 4.364 -1.927 1.00 88.25 227 GLY A CA 1
ATOM 1848 C C . GLY A 1 227 ? 11.373 5.705 -2.581 1.00 88.25 227 GLY A C 1
ATOM 1849 O O . GLY A 1 227 ? 12.257 6.546 -2.736 1.00 88.25 227 GLY A O 1
ATOM 1850 N N . TRP A 1 228 ? 10.106 5.956 -2.928 1.00 90.06 228 TRP A N 1
ATOM 1851 C CA . TRP A 1 228 ? 9.647 7.252 -3.438 1.00 90.06 228 TRP A CA 1
ATOM 1852 C C . TRP A 1 228 ? 8.779 7.952 -2.393 1.00 90.06 228 TRP A C 1
ATOM 1854 O O . TRP A 1 228 ? 7.743 7.432 -2.011 1.00 90.06 228 TRP A O 1
ATOM 1864 N N . MET A 1 229 ? 9.155 9.146 -1.929 1.00 90.75 229 MET A N 1
ATOM 1865 C CA . MET A 1 229 ? 8.382 9.850 -0.894 1.00 90.75 229 MET A CA 1
ATOM 1866 C C . MET A 1 229 ? 7.657 11.096 -1.423 1.00 90.75 229 MET A C 1
ATOM 1868 O O . MET A 1 229 ? 8.199 12.202 -1.391 1.00 90.75 229 MET A O 1
ATOM 1872 N N . PRO A 1 230 ? 6.398 10.919 -1.862 1.00 92.38 230 PRO A N 1
ATOM 1873 C CA . PRO A 1 230 ? 5.353 11.906 -1.989 1.00 92.38 230 PRO A CA 1
ATOM 1874 C C . PRO A 1 230 ? 5.376 13.119 -1.083 1.00 92.38 230 PRO A C 1
ATOM 1876 O O . PRO A 1 230 ? 5.243 12.892 0.114 1.00 92.38 230 PRO A O 1
ATOM 1879 N N . SER A 1 231 ? 5.323 14.364 -1.558 1.00 94.19 231 SER A N 1
ATOM 1880 C CA . SER A 1 231 ? 4.669 15.374 -0.710 1.00 94.19 231 SER A CA 1
ATOM 1881 C C . SER A 1 231 ? 3.148 15.227 -0.826 1.00 94.19 231 SER A C 1
ATOM 1883 O O . SER A 1 231 ? 2.622 14.833 -1.872 1.00 94.19 231 SER A O 1
ATOM 1885 N N . ARG A 1 232 ? 2.402 15.574 0.231 1.00 92.81 232 ARG A N 1
ATOM 1886 C CA . ARG A 1 232 ? 0.928 15.555 0.178 1.00 92.81 232 ARG A CA 1
ATOM 1887 C C . ARG A 1 232 ? 0.378 16.463 -0.916 1.00 92.81 232 ARG A C 1
ATOM 1889 O O . ARG A 1 232 ? -0.571 16.087 -1.597 1.00 92.81 232 ARG A O 1
ATOM 1896 N N . GLY A 1 233 ? 0.978 17.645 -1.059 1.00 94.00 233 GLY A N 1
ATOM 1897 C CA . GLY A 1 233 ? 0.594 18.629 -2.068 1.00 94.00 233 GLY A CA 1
ATOM 1898 C C . GLY A 1 233 ? 0.779 18.093 -3.483 1.00 94.00 233 GLY A C 1
ATOM 1899 O O . GLY A 1 233 ? -0.092 18.283 -4.321 1.00 94.00 233 GLY A O 1
ATOM 1900 N N . LEU A 1 234 ? 1.850 17.332 -3.727 1.00 92.38 234 LEU A N 1
ATOM 1901 C CA . LEU A 1 234 ? 2.069 16.684 -5.016 1.00 92.38 234 LEU A CA 1
ATOM 1902 C C . LEU A 1 234 ? 0.970 15.662 -5.338 1.00 92.38 234 LEU A C 1
ATOM 1904 O O . LEU A 1 234 ? 0.426 15.682 -6.436 1.00 92.38 234 LEU A O 1
ATOM 1908 N N . LEU A 1 235 ? 0.614 14.798 -4.381 1.00 94.00 235 LEU A N 1
ATOM 1909 C CA . LEU A 1 235 ? -0.461 13.816 -4.579 1.00 94.00 235 LEU A CA 1
ATOM 1910 C C . LEU A 1 235 ? -1.822 14.484 -4.810 1.00 94.00 235 LEU A C 1
ATOM 1912 O O . LEU A 1 235 ? -2.616 13.993 -5.608 1.00 94.00 235 LEU A O 1
ATOM 1916 N N . LEU A 1 236 ? -2.087 15.602 -4.127 1.00 93.44 236 LEU A N 1
ATOM 1917 C CA . LEU A 1 236 ? -3.282 16.415 -4.361 1.00 93.44 236 LEU A CA 1
ATOM 1918 C C . LEU A 1 236 ? -3.290 17.020 -5.764 1.00 93.44 236 LEU A C 1
ATOM 1920 O O . LEU A 1 236 ? -4.320 16.950 -6.422 1.00 93.44 236 LEU A O 1
ATOM 1924 N N . ASN A 1 237 ? -2.160 17.553 -6.229 1.00 92.44 237 ASN A N 1
ATOM 1925 C CA . ASN A 1 237 ? -2.047 18.130 -7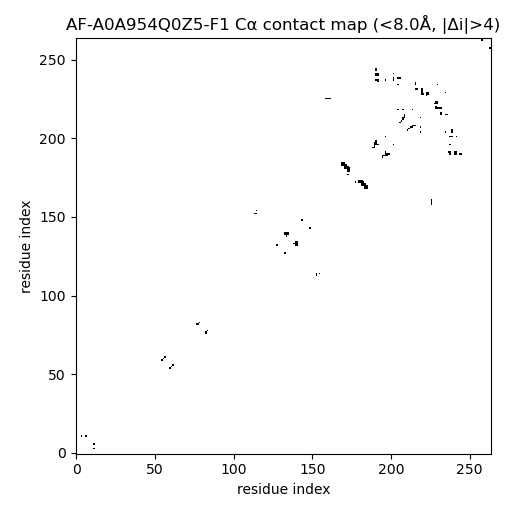.565 1.00 92.44 237 ASN A CA 1
ATOM 1926 C C . ASN A 1 237 ? -2.288 17.072 -8.655 1.00 92.44 237 ASN A C 1
ATOM 1928 O O . ASN A 1 237 ? -3.086 17.287 -9.558 1.00 92.44 237 ASN A O 1
ATOM 1932 N N . ILE A 1 238 ? -1.687 15.882 -8.523 1.00 92.88 238 ILE A N 1
ATOM 1933 C CA . ILE A 1 238 ? -1.935 14.768 -9.456 1.00 92.88 238 ILE A CA 1
ATOM 1934 C C . ILE A 1 238 ? -3.421 14.385 -9.456 1.00 92.88 238 ILE A C 1
ATOM 1936 O O . ILE A 1 238 ? -4.010 14.171 -10.514 1.00 92.88 238 ILE A O 1
ATOM 1940 N N . LEU A 1 239 ? -4.044 14.335 -8.277 1.00 92.81 239 LEU A N 1
ATOM 1941 C CA . LEU A 1 239 ? -5.465 14.031 -8.166 1.00 92.81 239 LEU A CA 1
ATOM 1942 C C . 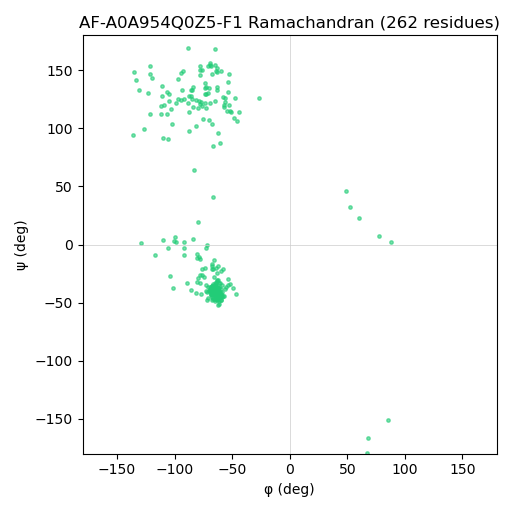LEU A 1 239 ? -6.342 15.113 -8.817 1.00 92.81 239 LEU A C 1
ATOM 1944 O O . LEU A 1 239 ? -7.292 14.782 -9.517 1.00 92.81 239 LEU A O 1
ATOM 1948 N N . GLN A 1 240 ? -6.027 16.391 -8.616 1.00 91.44 240 GLN A N 1
ATOM 1949 C CA . GLN A 1 240 ? -6.740 17.498 -9.254 1.00 91.44 240 GLN A CA 1
ATOM 1950 C C . GLN A 1 240 ? -6.574 17.467 -10.777 1.00 91.44 240 GLN A C 1
ATOM 1952 O O . GLN A 1 240 ? -7.566 17.572 -11.487 1.00 91.44 240 GLN A O 1
ATOM 1957 N N . GLY A 1 241 ? -5.360 17.227 -11.279 1.00 89.31 241 GLY A N 1
ATOM 1958 C CA . GLY A 1 241 ? -5.096 17.081 -12.714 1.00 89.31 241 GLY A CA 1
ATOM 1959 C C . GLY A 1 241 ? -5.857 15.913 -13.347 1.00 89.31 241 GLY A C 1
ATOM 1960 O O . GLY A 1 241 ? -6.316 16.007 -14.481 1.00 89.31 241 GLY A O 1
ATOM 1961 N N . SER A 1 242 ? -6.080 14.827 -12.596 1.00 89.88 242 SER A N 1
ATOM 1962 C CA . SER A 1 242 ? -6.851 13.678 -13.090 1.00 89.88 242 SER A CA 1
ATOM 1963 C C . SER A 1 242 ? -8.339 13.973 -13.310 1.00 89.88 242 SER A C 1
ATOM 1965 O O . SER A 1 242 ? -9.003 13.229 -14.030 1.00 89.88 242 SER A O 1
ATOM 1967 N N . HIS A 1 243 ? -8.863 15.066 -12.743 1.00 88.75 243 HIS A N 1
ATOM 1968 C CA . HIS A 1 243 ? -10.265 15.448 -12.892 1.00 88.75 243 HIS A CA 1
ATOM 1969 C C . HIS A 1 243 ? -10.665 15.635 -14.358 1.00 88.75 243 HIS A C 1
ATOM 1971 O O . HIS A 1 243 ? -11.678 15.077 -14.762 1.00 88.75 243 HIS A O 1
ATOM 1977 N N . PHE A 1 244 ? -9.828 16.305 -15.160 1.00 84.62 244 PHE A N 1
ATOM 1978 C CA . PHE A 1 244 ? -10.064 16.536 -16.592 1.00 84.62 244 PHE A CA 1
ATOM 1979 C C . PHE A 1 244 ? -10.336 15.241 -17.375 1.00 84.62 244 PHE A C 1
ATOM 1981 O O . PHE A 1 244 ? -11.140 15.219 -18.302 1.00 84.62 244 PHE A O 1
ATOM 1988 N N . VAL A 1 245 ? -9.681 14.141 -16.991 1.00 84.75 245 VAL A N 1
ATOM 1989 C CA . VAL A 1 245 ? -9.831 12.840 -17.660 1.00 84.75 245 VAL A CA 1
ATOM 1990 C C . VAL A 1 245 ? -11.096 12.109 -17.199 1.00 84.75 245 VAL A C 1
ATOM 1992 O O . VAL A 1 245 ? -11.694 11.362 -17.968 1.00 84.75 245 VAL A O 1
ATOM 1995 N N . ILE A 1 246 ? -11.503 12.305 -15.943 1.00 85.81 246 ILE A N 1
ATOM 1996 C CA . ILE A 1 246 ? -12.618 11.577 -15.316 1.00 85.81 246 ILE A CA 1
ATOM 1997 C C . ILE A 1 246 ? -13.956 12.281 -15.544 1.00 85.81 246 ILE A C 1
ATOM 1999 O O . ILE A 1 246 ? -14.974 11.609 -15.670 1.00 85.81 246 ILE A O 1
ATOM 2003 N N . GLU A 1 247 ? -13.961 13.612 -15.606 1.00 86.94 247 GLU A N 1
ATOM 2004 C CA . GLU A 1 247 ? -15.150 14.446 -15.806 1.00 86.94 247 GLU A CA 1
ATOM 2005 C C . GLU A 1 247 ? -16.080 13.974 -16.944 1.00 86.94 247 GLU A C 1
ATOM 2007 O O . GLU A 1 247 ? -17.286 13.925 -16.706 1.00 86.94 247 GLU A O 1
ATOM 2012 N N . PRO A 1 248 ? -15.594 13.553 -18.132 1.00 87.06 248 PRO A N 1
ATOM 2013 C CA . PRO A 1 248 ? -16.472 13.083 -19.207 1.00 87.06 248 PRO A CA 1
ATOM 2014 C C . PRO A 1 248 ? -16.965 11.630 -19.060 1.00 87.06 248 PRO A C 1
ATOM 2016 O O . PRO A 1 248 ? -17.799 11.192 -19.848 1.00 87.06 248 PRO A O 1
ATOM 2019 N N . LEU A 1 249 ? -16.467 10.839 -18.103 1.00 82.88 249 LEU A N 1
ATOM 2020 C CA . LEU A 1 249 ? -16.831 9.417 -17.995 1.00 82.88 249 LEU A CA 1
ATOM 2021 C C . LEU A 1 249 ? -18.287 9.162 -17.555 1.00 82.88 249 LEU A C 1
ATOM 2023 O O . LEU A 1 249 ? -18.897 8.233 -18.089 1.00 82.88 249 LEU A O 1
ATOM 2027 N N . PRO A 1 250 ? -18.881 9.930 -16.616 1.00 81.44 250 PRO A N 1
ATOM 2028 C CA . PRO A 1 250 ? -20.266 9.724 -16.203 1.00 81.44 250 PRO A CA 1
ATOM 2029 C C . PRO A 1 250 ? -21.281 9.968 -17.324 1.00 81.44 250 PRO A C 1
ATOM 2031 O O . PRO A 1 250 ? -22.262 9.241 -17.413 1.00 81.44 250 PRO A O 1
ATOM 2034 N N . SER A 1 251 ? -21.062 10.958 -18.197 1.00 76.44 251 SER A N 1
ATOM 2035 C CA . SER A 1 251 ? -21.972 11.199 -19.326 1.00 76.44 251 SER A CA 1
ATOM 2036 C C . SER A 1 251 ? -21.915 10.053 -20.338 1.00 76.44 251 SER A C 1
ATOM 2038 O O . SER A 1 251 ? -22.951 9.535 -20.742 1.00 76.44 251 SER A O 1
ATOM 2040 N N . GLN A 1 252 ? -20.713 9.563 -20.653 1.00 73.56 252 GLN A N 1
ATOM 2041 C CA . GLN A 1 252 ? -20.529 8.426 -21.560 1.00 73.56 252 GLN A CA 1
ATOM 2042 C C . GLN A 1 252 ? -21.106 7.112 -21.012 1.00 73.56 252 GLN A C 1
ATOM 2044 O O . GLN A 1 252 ? -21.624 6.297 -21.777 1.00 73.56 252 GLN A O 1
ATOM 2049 N N . SER A 1 253 ? -21.023 6.878 -19.698 1.00 67.12 253 SER A N 1
ATOM 2050 C CA . SER A 1 253 ? -21.561 5.657 -19.087 1.00 67.12 253 SER A CA 1
ATOM 2051 C C . SER A 1 253 ? -23.089 5.657 -19.027 1.00 67.12 253 SER A C 1
ATOM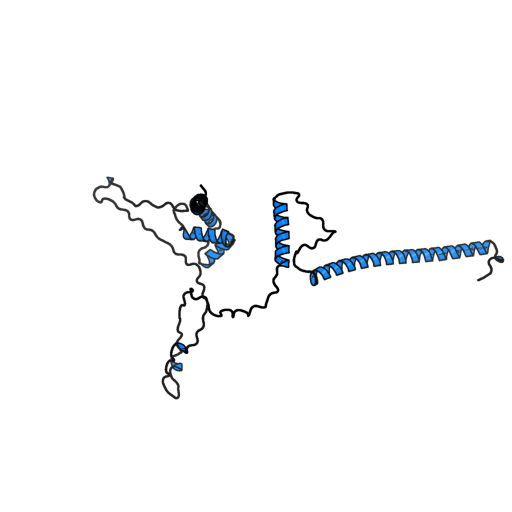 2053 O O . SER A 1 253 ? -23.697 4.607 -19.235 1.00 67.12 253 SER A O 1
ATOM 2055 N N . LEU A 1 254 ? -23.714 6.818 -18.814 1.00 63.28 254 LEU A N 1
ATOM 2056 C CA . LEU A 1 254 ? -25.169 6.975 -18.860 1.00 63.28 254 LEU A CA 1
ATOM 2057 C C . LEU A 1 254 ? -25.712 6.821 -20.288 1.00 63.28 254 LEU A C 1
ATOM 2059 O O . LEU A 1 254 ? -26.715 6.135 -20.481 1.00 63.28 254 LEU A O 1
ATOM 2063 N N . ASP A 1 255 ? -25.016 7.355 -21.293 1.00 61.53 255 ASP A N 1
ATOM 2064 C CA . ASP A 1 255 ? -25.378 7.166 -22.704 1.00 61.53 255 ASP A CA 1
ATOM 2065 C C . ASP A 1 255 ? -25.237 5.694 -23.138 1.00 61.53 255 ASP A C 1
ATOM 2067 O O . ASP A 1 255 ? -26.102 5.147 -23.831 1.00 61.53 255 ASP A O 1
ATOM 2071 N N . GLY A 1 256 ? -24.186 5.011 -22.670 1.00 59.22 256 GLY A N 1
ATOM 2072 C CA . GLY A 1 256 ? -23.982 3.572 -22.861 1.00 59.22 256 GLY A CA 1
ATOM 2073 C C . GLY A 1 256 ? -25.030 2.706 -22.148 1.00 59.22 256 GLY A C 1
ATOM 2074 O O . GLY A 1 256 ? -25.516 1.721 -22.700 1.00 59.22 256 GLY A O 1
ATOM 2075 N N . ALA A 1 257 ? -25.433 3.078 -20.932 1.00 58.81 257 ALA A N 1
ATOM 2076 C CA . ALA A 1 257 ? -26.469 2.369 -20.185 1.00 58.81 257 ALA A CA 1
ATOM 2077 C C . ALA A 1 257 ? -27.859 2.562 -20.811 1.00 58.81 257 ALA A C 1
ATOM 2079 O O . ALA A 1 257 ? -28.615 1.599 -20.924 1.00 58.81 257 ALA A O 1
ATOM 2080 N N . ASN A 1 258 ? -28.181 3.769 -21.283 1.00 56.09 258 ASN A N 1
ATOM 2081 C CA . ASN A 1 258 ? -29.446 4.056 -21.964 1.00 56.09 258 ASN A CA 1
ATOM 2082 C C . ASN A 1 258 ? -29.551 3.353 -23.326 1.00 56.09 258 ASN A C 1
ATOM 2084 O O . ASN A 1 258 ? -30.624 2.863 -23.685 1.00 56.09 258 ASN A O 1
ATOM 2088 N N . THR A 1 259 ? -28.439 3.222 -24.055 1.00 56.03 259 THR A N 1
ATOM 2089 C CA . THR A 1 259 ? -28.391 2.446 -25.307 1.00 56.03 259 THR A CA 1
ATOM 2090 C C . THR A 1 259 ? -28.485 0.935 -25.076 1.00 56.03 259 THR A C 1
ATOM 2092 O O . THR A 1 259 ? -29.162 0.256 -25.847 1.00 56.03 259 THR A O 1
ATOM 2095 N N . LEU A 1 260 ? -27.894 0.399 -24.001 1.00 53.72 260 LEU A N 1
ATOM 2096 C CA . LEU A 1 260 ? -28.016 -1.021 -23.632 1.00 53.72 260 LEU A CA 1
ATOM 2097 C C . LEU A 1 260 ? -29.384 -1.382 -23.023 1.00 53.72 260 LEU A C 1
ATOM 2099 O O . LEU A 1 260 ? -29.836 -2.515 -23.177 1.00 53.72 260 LEU A O 1
ATOM 2103 N N . LEU A 1 261 ? -30.060 -0.434 -22.367 1.00 54.34 261 LEU A N 1
ATOM 2104 C CA . LEU A 1 261 ? -31.391 -0.625 -21.772 1.00 54.34 261 LEU A CA 1
ATOM 2105 C C . LEU A 1 261 ? -32.553 -0.249 -22.706 1.00 54.34 261 LEU A C 1
ATOM 2107 O O . LEU A 1 261 ? -33.710 -0.353 -22.301 1.00 54.34 261 LEU A O 1
ATOM 2111 N N . GLY A 1 262 ? -32.279 0.168 -23.948 1.00 47.75 262 GLY A N 1
ATOM 2112 C CA . GLY A 1 262 ? -33.305 0.381 -24.975 1.00 47.75 262 GLY A CA 1
ATOM 2113 C C . GLY A 1 262 ? -34.374 1.421 -24.619 1.00 47.75 262 GLY A C 1
ATOM 2114 O O . GLY A 1 262 ? -35.473 1.370 -25.172 1.00 47.75 262 GLY A O 1
ATOM 2115 N N . ARG A 1 263 ? -34.088 2.359 -23.709 1.00 51.53 263 ARG A N 1
ATOM 2116 C CA . ARG A 1 263 ? -34.991 3.480 -23.423 1.00 51.53 263 ARG A CA 1
ATOM 2117 C C . ARG A 1 263 ? -34.677 4.614 -24.396 1.00 51.53 263 ARG A C 1
ATOM 2119 O O . ARG A 1 263 ? -33.709 5.345 -24.204 1.00 51.53 263 ARG A O 1
ATOM 2126 N N . ARG A 1 264 ? -35.467 4.686 -25.471 1.00 44.66 264 ARG A N 1
ATOM 2127 C CA . ARG A 1 264 ? -35.680 5.933 -26.218 1.00 44.66 264 ARG A CA 1
ATOM 2128 C C . ARG A 1 264 ? -36.532 6.888 -25.396 1.00 44.66 264 ARG A C 1
ATOM 2130 O O . ARG A 1 264 ? -37.409 6.376 -24.664 1.00 44.66 264 ARG A O 1
#

Sequence (264 aa):
MSDPAKLSKQQLLELVKKKNEELALSHKELAQEKDINRQLAEKYRQLEKEYLQLFREKFGRKSERYIADPDQLRLDFGDTDDAADCADGLAEAVEEAQLIPAHTRGKRKKKATSFPAHFPRIEKVVDVEPEQKECPEHGERELLPESMWDVREKLVIKPAVYEVLRTKYKKYRCKNQPECGIASPERPTGIVEGDKYDTSVATHIITHKYAYFLTLYRLQHLFAGSGWMPSRGLLLNILQGSHFVIEPLPSQSLDGANTLLGRR

Radius of gyration: 44.46 Å; Cα contacts (8 Å, |Δi|>4): 96; chains: 1; bounding box: 85×77×142 Å

Solvent-accessible surface area (backbone atoms only — not comparable to full-atom values): 17127 Å² total; per-residue (Å²): 134,82,70,80,89,79,59,55,77,67,58,50,52,52,51,51,50,52,51,51,51,53,50,52,51,53,52,51,52,54,49,52,52,51,53,52,51,50,55,50,53,51,50,49,55,50,52,52,51,52,48,53,51,52,46,44,70,75,71,38,77,91,62,93,67,89,66,94,52,91,87,57,84,75,85,80,78,63,97,38,74,73,48,52,54,52,52,51,53,50,51,51,55,50,52,58,62,71,62,60,68,82,74,71,80,66,80,76,72,76,74,76,89,66,7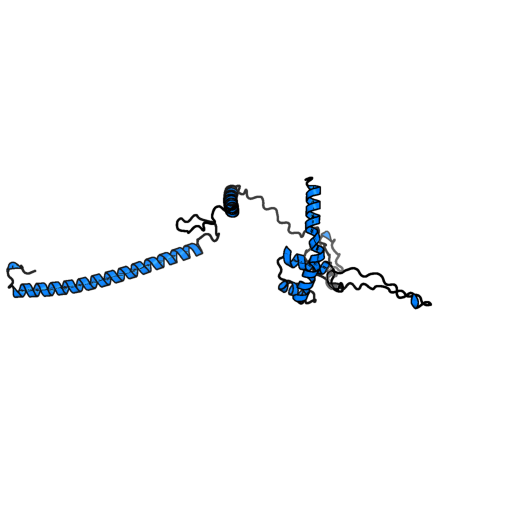8,68,85,88,57,87,82,81,88,78,88,80,81,78,59,74,77,75,43,40,41,98,87,79,43,76,59,82,82,76,62,77,91,78,57,90,84,80,91,77,93,82,86,80,75,81,82,87,81,86,85,81,86,80,82,70,73,47,65,59,90,92,43,81,85,78,50,72,52,60,78,86,77,82,88,50,56,40,90,87,47,80,61,60,67,69,60,44,51,52,51,50,45,38,41,69,77,66,67,38,50,66,70,59,48,26,56,58,38,39,77,64,76,44,73,60,53,63,67,56,58,49,48,45,53,58,33,44,42,76,72,51,67,61,49,64,62,54,50,50,54,51,48,38,65,75,66,69,63,127

Mean predicted aligned error: 18.39 Å

Foldseek 3Di:
DDDPVPDDPVRVVVVVVVVVVVVVVVVVVVVVVVVVVVVVVVVVVVVVVVVVVVCCVPVNDPDPDDDPDVPDDDPPPDPDPVVVVVVVVVVVVVVVVVPPPPPPVPPPPPPPPDDDPPDDDDDDDDDDDPVVQADPVPGGDDDDDPVPDDDDDDDDDDADDDDADDDDWDWDDDPPDPPVDIDTDDDDDALAVPNRDDPVLLVVLCCCCPVVVDDLVVVQVSVVVNVDGDDSVVSVRSPVSCCVVCVCVVVVVVVVVCVVVVPD